Protein AF-A0AAI8ALL1-F1 (afdb_monomer_lite)

Structure (mmCIF, N/CA/C/O backbone):
data_AF-A0AAI8ALL1-F1
#
_entry.id   AF-A0AAI8ALL1-F1
#
loop_
_atom_site.group_PDB
_atom_site.id
_atom_site.type_symbol
_atom_site.label_atom_id
_atom_site.label_alt_id
_atom_site.label_comp_id
_atom_site.label_asym_id
_atom_site.label_entity_id
_atom_site.label_seq_id
_atom_site.pdbx_PDB_ins_code
_atom_site.Cartn_x
_atom_site.Cartn_y
_atom_site.Cartn_z
_atom_site.occupancy
_atom_site.B_iso_or_equiv
_atom_site.auth_seq_id
_atom_site.auth_comp_id
_atom_site.auth_asym_id
_atom_site.auth_atom_id
_atom_site.pdbx_PDB_model_num
ATOM 1 N N . MET A 1 1 ? 14.297 -76.667 12.799 1.00 38.47 1 MET A N 1
ATOM 2 C CA . MET A 1 1 ? 14.073 -75.820 13.998 1.00 38.47 1 MET A CA 1
ATOM 3 C C . MET A 1 1 ? 12.916 -74.887 13.672 1.00 38.47 1 MET A C 1
ATOM 5 O O . MET A 1 1 ? 13.040 -74.138 12.724 1.00 38.47 1 MET A O 1
ATOM 9 N N . ARG A 1 2 ? 11.680 -75.126 14.120 1.00 33.56 2 ARG A N 1
ATOM 10 C CA . ARG A 1 2 ? 11.108 -74.936 15.471 1.00 33.56 2 ARG A CA 1
ATOM 11 C C . ARG A 1 2 ? 11.170 -73.479 15.979 1.00 33.56 2 ARG A C 1
ATOM 13 O O . ARG A 1 2 ? 12.232 -73.056 16.403 1.00 33.56 2 ARG A O 1
ATOM 20 N N . ILE A 1 3 ? 9.961 -72.886 16.071 1.00 40.62 3 ILE A N 1
ATOM 21 C CA . ILE A 1 3 ? 9.444 -71.968 17.123 1.00 40.62 3 ILE A CA 1
ATOM 22 C C . ILE A 1 3 ? 9.918 -70.502 17.057 1.00 40.62 3 ILE A C 1
ATOM 24 O O . ILE A 1 3 ? 11.080 -70.271 16.789 1.00 40.62 3 ILE A O 1
ATOM 28 N N . LYS A 1 4 ? 9.170 -69.445 17.415 1.00 38.56 4 LYS A N 1
ATOM 29 C CA . LYS A 1 4 ? 7.751 -68.999 17.445 1.00 38.56 4 LYS A CA 1
ATOM 30 C C . LYS A 1 4 ? 7.837 -67.467 17.712 1.00 38.56 4 LYS A C 1
ATOM 32 O O . LYS A 1 4 ? 8.771 -67.039 18.374 1.00 38.56 4 LYS A O 1
ATOM 37 N N . LYS A 1 5 ? 6.843 -66.713 17.213 1.00 46.38 5 LYS A N 1
ATOM 38 C CA . LYS A 1 5 ? 6.171 -65.479 17.721 1.00 46.38 5 LYS A CA 1
ATOM 39 C C . LYS A 1 5 ? 6.790 -64.645 18.869 1.00 46.38 5 LYS A C 1
ATOM 41 O O . LYS A 1 5 ? 7.217 -65.228 19.852 1.00 46.38 5 LYS A O 1
ATOM 46 N N . ILE A 1 6 ? 6.571 -63.315 18.795 1.00 51.97 6 ILE A N 1
ATOM 47 C CA . ILE A 1 6 ? 6.015 -62.336 19.793 1.00 51.97 6 ILE A CA 1
ATOM 48 C C . ILE A 1 6 ? 6.335 -60.936 19.197 1.00 51.97 6 ILE A C 1
ATOM 50 O O . ILE A 1 6 ? 7.495 -60.693 18.905 1.00 51.97 6 ILE A O 1
ATOM 54 N N . LEU A 1 7 ? 5.459 -60.007 18.781 1.00 47.47 7 LEU A N 1
ATOM 55 C CA . LEU A 1 7 ? 4.179 -59.408 19.216 1.00 47.47 7 LEU A CA 1
ATOM 56 C C . LEU A 1 7 ? 4.212 -58.622 20.544 1.00 47.47 7 LEU A C 1
ATOM 58 O O . LEU A 1 7 ? 4.059 -59.216 21.601 1.00 47.47 7 LEU A O 1
ATOM 62 N N . SER A 1 8 ? 4.329 -57.290 20.457 1.00 45.22 8 SER A N 1
ATOM 63 C CA . SER A 1 8 ? 3.899 -56.264 21.439 1.00 45.22 8 SER A CA 1
ATOM 64 C C . SER A 1 8 ? 4.275 -54.900 20.824 1.00 45.22 8 SER A C 1
ATOM 66 O O . SER A 1 8 ? 5.457 -54.660 20.621 1.00 45.22 8 SER A O 1
ATOM 68 N N . ILE A 1 9 ? 3.416 -54.042 20.253 1.00 48.34 9 ILE A N 1
ATOM 69 C CA . ILE A 1 9 ? 2.190 -53.364 20.722 1.00 48.34 9 ILE A CA 1
ATOM 70 C C . ILE A 1 9 ? 2.313 -52.834 22.153 1.00 48.34 9 ILE A C 1
ATOM 72 O O . ILE A 1 9 ? 1.766 -53.412 23.085 1.00 48.34 9 ILE A O 1
ATOM 76 N N . PHE A 1 10 ? 2.957 -51.673 22.298 1.00 44.25 10 PHE A N 1
ATOM 77 C CA . PHE A 1 10 ? 2.714 -50.776 23.426 1.00 44.25 10 PHE A CA 1
ATOM 78 C C . PHE A 1 10 ? 1.806 -49.632 22.972 1.00 44.25 10 PHE A C 1
ATOM 80 O O . PHE A 1 10 ? 2.234 -48.626 22.412 1.00 44.25 10 PHE A O 1
ATOM 87 N N . SER A 1 11 ? 0.514 -49.868 23.183 1.00 41.94 11 SER A N 1
ATOM 88 C CA . SER A 1 11 ? -0.539 -48.868 23.226 1.00 41.94 11 SER A CA 1
ATOM 89 C C . SER A 1 11 ? -0.573 -48.309 24.647 1.00 41.94 11 SER A C 1
ATOM 91 O O . SER A 1 11 ? -0.914 -49.030 25.583 1.00 41.94 11 SER A O 1
ATOM 93 N N . SER A 1 12 ? -0.199 -47.043 24.817 1.00 42.69 12 SER A N 1
ATOM 94 C CA . SER A 1 12 ? -0.371 -46.328 26.084 1.00 42.69 12 SER A CA 1
ATOM 95 C C . SER A 1 12 ? -1.617 -45.457 25.985 1.00 42.69 12 SER A C 1
ATOM 97 O O . SER A 1 12 ? -1.554 -44.283 25.628 1.00 42.69 12 SER A O 1
ATOM 99 N N . PHE A 1 13 ? -2.761 -46.075 26.277 1.00 44.38 13 PHE A N 1
ATOM 100 C CA . PHE A 1 13 ? -3.989 -45.385 26.652 1.00 44.38 13 PHE A CA 1
ATOM 101 C C . PHE A 1 13 ? -3.765 -44.655 27.983 1.00 44.38 13 PHE A C 1
ATOM 103 O O . PHE A 1 13 ? -3.485 -45.285 29.002 1.00 44.38 13 PHE A O 1
ATOM 110 N N . PHE A 1 14 ? -3.912 -43.331 27.980 1.00 44.91 14 PHE A N 1
ATOM 111 C CA . PHE A 1 14 ? -4.096 -42.550 29.201 1.00 44.91 14 PHE A CA 1
ATOM 112 C C . PHE A 1 14 ? -5.536 -42.743 29.710 1.00 44.91 14 PHE A C 1
ATOM 114 O O . PHE A 1 14 ? -6.475 -42.546 28.933 1.00 44.91 14 PHE A O 1
ATOM 121 N N . PRO A 1 15 ? -5.748 -43.122 30.983 1.00 58.38 15 PRO A N 1
ATOM 122 C CA . PRO A 1 15 ? -7.085 -43.253 31.540 1.00 58.38 15 PRO A CA 1
ATOM 123 C C . PRO A 1 15 ? -7.687 -41.884 31.888 1.00 58.38 15 PRO A C 1
ATOM 125 O O . PRO A 1 15 ? -7.088 -41.086 32.609 1.00 58.38 15 PRO A O 1
ATOM 128 N N . LEU A 1 16 ? -8.916 -41.662 31.409 1.00 45.25 16 LEU A N 1
ATOM 129 C CA . LEU A 1 16 ? -9.859 -40.695 31.964 1.00 45.25 16 LEU A CA 1
ATOM 130 C C . LEU A 1 16 ? -10.167 -41.063 33.422 1.00 45.25 16 LEU A C 1
ATOM 132 O O . LEU A 1 16 ? -10.779 -42.097 33.688 1.00 45.25 16 LEU A O 1
ATOM 136 N N . SER A 1 17 ? -9.839 -40.178 34.355 1.00 51.00 17 SER A N 1
ATOM 137 C CA . SER A 1 17 ? -10.421 -40.162 35.696 1.00 51.00 17 SER A CA 1
ATOM 138 C C . SER A 1 17 ? -11.663 -39.267 35.702 1.00 51.00 17 SER A C 1
ATOM 140 O O . SER A 1 17 ? -11.602 -38.064 35.945 1.00 51.00 17 SER A O 1
ATOM 142 N N . LEU A 1 18 ? -12.817 -39.881 35.435 1.00 41.50 18 LEU A N 1
ATOM 143 C CA . LEU A 1 18 ? -14.123 -39.337 35.801 1.00 41.50 18 LEU A CA 1
ATOM 144 C C . LEU A 1 18 ? -14.320 -39.544 37.307 1.00 41.50 18 LEU A C 1
ATOM 146 O O . LEU A 1 18 ? -14.586 -40.657 37.757 1.00 41.50 18 LEU A O 1
ATOM 150 N N . LEU A 1 19 ? -14.192 -38.474 38.090 1.00 47.78 19 LEU A N 1
ATOM 151 C CA . LEU A 1 19 ? -14.682 -38.446 39.465 1.00 47.78 19 LEU A CA 1
ATOM 152 C C . LEU A 1 19 ? -16.174 -38.107 39.439 1.00 47.78 19 LEU A C 1
ATOM 154 O O . LEU A 1 19 ? -16.571 -36.948 39.344 1.00 47.78 19 LEU A O 1
ATOM 158 N N . ILE A 1 20 ? -16.994 -39.151 39.519 1.00 42.91 20 ILE A N 1
ATOM 159 C CA . ILE A 1 20 ? -18.394 -39.060 39.926 1.00 42.91 20 ILE A CA 1
ATOM 160 C C . ILE A 1 20 ? -18.386 -39.000 41.455 1.00 42.91 20 ILE A C 1
ATOM 162 O O . ILE A 1 20 ? -18.074 -39.992 42.109 1.00 42.91 20 ILE A O 1
ATOM 166 N N . SER A 1 21 ? -18.727 -37.845 42.022 1.00 40.12 21 SER A N 1
ATOM 167 C CA . SER A 1 21 ? -19.154 -37.750 43.418 1.00 40.12 21 SER A CA 1
ATOM 168 C C . SER A 1 21 ? -20.594 -37.259 43.449 1.00 40.12 21 SER A C 1
ATOM 170 O O . SER A 1 21 ? -20.882 -36.080 43.249 1.00 40.12 21 SER A O 1
ATOM 172 N N . CYS A 1 22 ? -21.503 -38.209 43.660 1.00 42.00 22 CYS A N 1
ATOM 173 C CA . CYS A 1 22 ? -22.839 -37.954 44.167 1.00 42.00 22 CYS A CA 1
ATOM 174 C C . CYS A 1 22 ? -22.728 -37.733 45.677 1.00 42.00 22 CYS A C 1
ATOM 176 O O . CYS A 1 22 ? -22.433 -38.673 46.413 1.00 42.00 22 CYS A O 1
ATOM 178 N N . SER A 1 23 ? -23.057 -36.536 46.154 1.00 40.66 23 SER A N 1
ATOM 179 C CA . SER A 1 23 ? -23.477 -36.364 47.542 1.00 40.66 23 SER A CA 1
ATOM 180 C C . SER A 1 23 ? -24.576 -35.313 47.647 1.00 40.66 23 SER A C 1
ATOM 182 O O . SER A 1 23 ? -24.343 -34.121 47.472 1.00 40.66 23 SER A O 1
ATOM 184 N N . THR A 1 24 ? -25.765 -35.831 47.955 1.00 38.56 24 THR A N 1
ATOM 185 C CA . THR A 1 24 ? -26.787 -35.259 48.841 1.00 38.56 24 THR A CA 1
ATOM 186 C C . THR A 1 24 ? -27.285 -33.846 48.557 1.00 38.56 24 THR A C 1
ATOM 188 O O . THR A 1 24 ? -26.724 -32.838 48.975 1.00 38.56 24 THR A O 1
ATOM 191 N N . GLN A 1 25 ? -28.466 -33.844 47.948 1.00 42.59 25 GLN A N 1
ATOM 192 C CA . GLN A 1 25 ? -29.484 -32.810 47.993 1.00 42.59 25 GLN A CA 1
ATOM 193 C C . GLN A 1 25 ? -29.760 -32.391 49.450 1.00 42.59 25 GLN A C 1
ATOM 195 O O . GLN A 1 25 ? -30.340 -33.146 50.230 1.00 42.59 25 GLN A O 1
ATOM 200 N N . LEU A 1 26 ? -29.333 -31.182 49.807 1.00 36.88 26 LEU A N 1
ATOM 201 C CA . LEU A 1 26 ? -29.765 -30.468 51.003 1.00 36.88 26 LEU A CA 1
ATOM 202 C C . LEU A 1 26 ? -30.469 -29.201 50.524 1.00 36.88 26 LEU A C 1
ATOM 204 O O . LEU A 1 26 ? -29.885 -28.353 49.853 1.00 36.88 26 LEU A O 1
ATOM 208 N N . ASN A 1 27 ? -31.766 -29.147 50.809 1.00 43.09 27 ASN A N 1
ATOM 209 C CA . ASN A 1 27 ? -32.633 -28.025 50.506 1.00 43.09 27 ASN A CA 1
ATOM 210 C C . ASN A 1 27 ? -32.179 -26.798 51.300 1.00 43.09 27 ASN A C 1
ATOM 212 O O . ASN A 1 27 ? -32.403 -26.723 52.507 1.00 43.09 27 ASN A O 1
ATOM 216 N N . THR A 1 28 ? -31.627 -25.812 50.603 1.00 34.91 28 THR A N 1
ATOM 217 C CA . THR A 1 28 ? -31.578 -24.431 51.082 1.00 34.91 28 THR A CA 1
ATOM 218 C C . THR A 1 28 ? -32.165 -23.541 50.001 1.00 34.91 28 THR A C 1
ATOM 220 O O . THR A 1 28 ? -31.535 -23.193 49.006 1.00 34.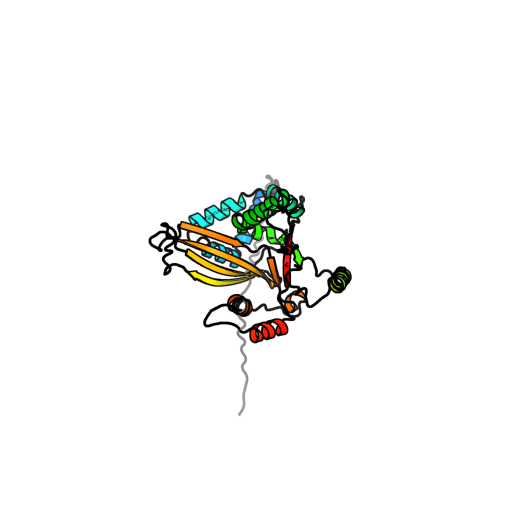91 28 THR A O 1
ATOM 223 N N . THR A 1 29 ? -33.439 -23.222 50.194 1.00 43.00 29 THR A N 1
ATOM 224 C CA . THR A 1 29 ? -34.125 -22.077 49.608 1.00 43.00 29 THR A CA 1
ATOM 225 C C . THR A 1 29 ? -33.393 -20.797 49.996 1.00 43.00 29 THR A C 1
ATOM 227 O O . THR A 1 29 ? -33.642 -20.245 51.064 1.00 43.00 29 THR A O 1
ATOM 230 N N . THR A 1 30 ? -32.516 -20.319 49.119 1.00 36.28 30 THR A N 1
ATOM 231 C CA . THR A 1 30 ? -32.061 -18.926 49.102 1.00 36.28 30 THR A CA 1
ATOM 232 C C . THR A 1 30 ? -31.620 -18.559 47.688 1.00 36.28 30 THR A C 1
ATOM 234 O O . THR A 1 30 ? -30.622 -19.058 47.182 1.00 36.28 30 THR A O 1
ATOM 237 N N . ASP A 1 31 ? -32.415 -17.698 47.052 1.00 38.66 31 ASP A N 1
ATOM 238 C CA . ASP A 1 31 ? -32.003 -16.752 46.009 1.00 38.66 31 ASP A CA 1
ATOM 239 C C . ASP A 1 31 ? -31.041 -17.263 44.921 1.00 38.66 31 ASP A C 1
ATOM 241 O O . ASP A 1 31 ? -29.944 -16.746 44.715 1.00 38.66 31 ASP A O 1
ATOM 245 N N . LEU A 1 32 ? -31.518 -18.186 44.087 1.00 34.91 32 LEU A N 1
ATOM 246 C CA . LEU A 1 32 ? -31.059 -18.249 42.699 1.00 34.91 32 LEU A CA 1
ATOM 247 C C . LEU A 1 32 ? -31.895 -17.276 41.863 1.00 34.91 32 LEU A C 1
ATOM 249 O O . LEU A 1 32 ? -32.646 -17.666 40.970 1.00 34.91 32 LEU A O 1
ATOM 253 N N . LYS A 1 33 ? -31.711 -15.971 42.119 1.00 37.00 33 LYS A N 1
ATOM 254 C CA . LYS A 1 33 ? -31.760 -15.001 41.023 1.00 37.00 33 LYS A CA 1
ATOM 255 C C . LYS A 1 33 ? -30.676 -15.445 40.064 1.00 37.00 33 LYS A C 1
ATOM 257 O O . LYS A 1 33 ? -29.490 -15.226 40.292 1.00 37.00 33 LYS A O 1
ATOM 262 N N . GLN A 1 34 ? -31.110 -16.155 39.038 1.00 40.22 34 GLN A N 1
ATOM 263 C CA . GLN A 1 34 ? -30.332 -16.522 37.879 1.00 40.22 34 GLN A CA 1
ATOM 264 C C . GLN A 1 34 ? -29.727 -15.221 37.338 1.00 40.22 34 GLN A C 1
ATOM 266 O O . GLN A 1 34 ? -30.367 -14.475 36.601 1.00 40.22 34 GLN A O 1
ATOM 271 N N . ILE A 1 35 ? -28.497 -14.914 37.755 1.00 44.09 35 ILE A N 1
ATOM 272 C CA . ILE A 1 35 ? -27.626 -13.976 37.065 1.00 44.09 35 ILE A CA 1
ATOM 273 C C . ILE A 1 35 ? -27.307 -14.689 35.754 1.00 44.09 35 ILE A C 1
ATOM 275 O O . ILE A 1 35 ? -26.259 -15.309 35.584 1.00 44.09 35 ILE A O 1
ATOM 279 N N . GLN A 1 36 ? -28.252 -14.634 34.814 1.00 44.97 36 GLN A N 1
ATOM 280 C CA . GLN A 1 36 ? -27.885 -14.527 33.422 1.00 44.97 36 GLN A CA 1
ATOM 281 C C . GLN A 1 36 ? -26.998 -13.286 33.397 1.00 44.97 36 GLN A C 1
ATOM 283 O O . GLN A 1 36 ? -27.483 -12.159 33.461 1.00 44.97 36 GLN A O 1
ATOM 288 N N . LYS A 1 37 ? -25.675 -13.484 33.433 1.00 45.28 37 LYS A N 1
ATOM 289 C CA . LYS A 1 37 ? -24.761 -12.461 32.947 1.00 45.28 37 LYS A CA 1
ATOM 290 C C . LYS A 1 37 ? -25.186 -12.281 31.502 1.00 45.28 37 LYS A C 1
ATOM 292 O O . LYS A 1 37 ? -24.766 -13.055 30.645 1.00 45.28 37 LYS A O 1
ATOM 297 N N . GLU A 1 38 ? -26.079 -11.326 31.260 1.00 48.53 38 GLU A N 1
ATOM 298 C CA . GLU A 1 38 ? -26.239 -10.711 29.961 1.00 48.53 38 GLU A CA 1
ATOM 299 C C . GLU A 1 38 ? -24.813 -10.390 29.532 1.00 48.53 38 GLU A C 1
ATOM 301 O O . GLU A 1 38 ? -24.160 -9.506 30.095 1.00 48.53 38 GLU A O 1
ATOM 306 N N . GLN A 1 39 ? -24.262 -11.198 28.625 1.00 52.62 39 GLN A N 1
ATOM 307 C CA . GLN A 1 39 ? -23.052 -10.830 27.923 1.00 52.62 39 GLN A CA 1
ATOM 308 C C . GLN A 1 39 ? -23.461 -9.600 27.134 1.00 52.62 39 GLN A C 1
ATOM 310 O O . GLN A 1 39 ? -24.068 -9.697 26.068 1.00 52.62 39 GLN A O 1
ATOM 315 N N . LYS A 1 40 ? -23.264 -8.442 27.765 1.00 62.59 40 LYS A N 1
ATOM 316 C CA . LYS A 1 40 ? -23.626 -7.141 27.236 1.00 62.59 40 LYS A CA 1
ATOM 317 C C . LYS A 1 40 ? -23.008 -7.098 25.850 1.00 62.59 40 LYS A C 1
ATOM 319 O O . LYS A 1 40 ? -21.786 -7.213 25.738 1.00 62.59 40 LYS A O 1
ATOM 324 N N . LYS A 1 41 ? -23.852 -7.048 24.810 1.00 72.12 41 LYS A N 1
ATOM 325 C CA . LYS A 1 41 ? -23.363 -6.983 23.431 1.00 72.12 41 LYS A CA 1
ATOM 326 C C . LYS A 1 41 ? -22.305 -5.879 23.389 1.00 72.12 41 LYS A C 1
ATOM 328 O O . LYS A 1 41 ? -22.578 -4.798 23.925 1.00 72.12 41 LYS A O 1
ATOM 333 N N . PRO A 1 42 ? -21.109 -6.161 22.848 1.00 73.44 42 PRO A N 1
ATOM 334 C CA . PRO A 1 42 ? -20.021 -5.204 22.879 1.00 73.44 42 PRO A CA 1
ATOM 335 C C . PRO A 1 42 ? -20.496 -3.903 22.246 1.00 73.44 42 PRO A C 1
ATOM 337 O O . PRO A 1 42 ? -21.210 -3.921 21.237 1.00 73.44 42 PRO A O 1
ATOM 340 N N . THR A 1 43 ? -20.139 -2.782 22.867 1.00 81.88 43 THR A N 1
ATOM 341 C CA . THR A 1 43 ? -20.465 -1.464 22.320 1.00 81.88 43 THR A CA 1
ATOM 342 C C . THR A 1 43 ? -19.808 -1.305 20.949 1.00 81.88 43 THR A C 1
ATOM 344 O O . THR A 1 43 ? -18.807 -1.959 20.657 1.00 81.88 43 THR A O 1
ATOM 347 N N . LEU A 1 44 ? -20.330 -0.408 20.110 1.00 77.94 44 LEU A N 1
ATOM 348 C CA . LEU A 1 44 ? -19.744 -0.133 18.792 1.00 77.94 44 LEU A CA 1
ATOM 349 C C . LEU A 1 44 ? -18.241 0.197 18.890 1.00 77.94 44 LEU A C 1
ATOM 351 O O . LEU A 1 44 ? -17.441 -0.269 18.085 1.00 77.94 44 LEU A O 1
ATOM 355 N N . GLN A 1 45 ? -17.845 0.925 19.938 1.00 80.56 45 GLN A N 1
ATOM 356 C CA . GLN A 1 45 ? -16.443 1.241 20.206 1.00 80.56 45 GLN A CA 1
ATOM 357 C C . GLN A 1 45 ? -15.611 -0.002 20.556 1.00 80.56 45 GLN A C 1
ATOM 359 O O . GLN A 1 45 ? -14.488 -0.128 20.086 1.00 80.56 45 GLN A O 1
ATOM 364 N N . GLN A 1 46 ? -16.150 -0.930 21.354 1.00 81.75 46 GLN A N 1
ATOM 365 C CA . GLN A 1 46 ? -15.461 -2.183 21.691 1.00 81.75 46 GLN A CA 1
ATOM 366 C C . GLN A 1 46 ? -15.293 -3.089 20.468 1.00 81.75 46 GLN A C 1
ATOM 368 O O . GLN A 1 46 ? -14.267 -3.747 20.333 1.00 81.75 46 GLN A O 1
ATOM 373 N N . GLN A 1 47 ? -16.281 -3.107 19.570 1.00 84.94 47 GLN A N 1
ATOM 374 C CA . GLN A 1 47 ? -16.190 -3.851 18.314 1.00 84.94 47 GLN A CA 1
ATOM 375 C C . GLN A 1 47 ? -15.132 -3.246 17.390 1.00 84.94 47 GLN A C 1
ATOM 377 O O . GLN A 1 47 ? -14.280 -3.981 16.900 1.00 84.94 47 GLN A O 1
ATOM 382 N N . LYS A 1 48 ? -15.143 -1.914 17.223 1.00 86.06 48 LYS A N 1
ATOM 383 C CA . LYS A 1 48 ? -14.129 -1.183 16.450 1.00 86.06 48 LYS A CA 1
ATOM 384 C C . LYS A 1 48 ? -12.721 -1.446 16.987 1.00 86.06 48 LYS A C 1
ATOM 386 O O . LYS A 1 48 ? -11.804 -1.667 16.206 1.00 86.06 48 LYS A O 1
ATOM 391 N N . GLU A 1 49 ? -12.546 -1.424 18.306 1.00 89.44 49 GLU A N 1
ATOM 392 C CA . GLU A 1 49 ? -11.243 -1.687 18.919 1.00 89.44 49 GLU A CA 1
ATOM 393 C C . GLU A 1 49 ? -10.772 -3.117 18.634 1.00 89.44 49 GLU A C 1
ATOM 395 O O . GLU A 1 49 ? -9.640 -3.307 18.204 1.00 89.44 49 GLU A O 1
ATOM 400 N N . ALA A 1 50 ? -11.654 -4.112 18.774 1.00 90.56 50 ALA A N 1
ATOM 401 C CA . ALA A 1 50 ? -11.318 -5.507 18.499 1.00 90.56 50 ALA A CA 1
ATOM 402 C C . ALA A 1 50 ? -10.913 -5.743 17.034 1.00 90.56 50 ALA A C 1
ATOM 404 O O . ALA A 1 50 ? -9.947 -6.457 16.768 1.00 90.56 50 ALA A O 1
ATOM 405 N N . THR A 1 51 ? -11.611 -5.133 16.071 1.00 92.56 51 THR A N 1
ATOM 406 C CA . THR A 1 51 ? -11.259 -5.257 14.649 1.00 92.56 51 THR A CA 1
ATOM 407 C C . THR A 1 51 ? -9.954 -4.537 14.317 1.00 92.56 51 THR A C 1
ATOM 409 O O . THR A 1 51 ? -9.168 -5.056 13.525 1.00 92.56 51 THR A O 1
ATOM 412 N N . TRP A 1 52 ? -9.678 -3.390 14.947 1.00 95.81 52 TRP A N 1
ATOM 413 C CA . TRP A 1 52 ? -8.375 -2.725 14.850 1.00 95.81 52 TRP A CA 1
ATOM 414 C C . TRP A 1 52 ? -7.252 -3.579 15.434 1.00 95.81 52 TRP A C 1
ATOM 416 O O . TRP A 1 52 ? -6.212 -3.701 14.796 1.00 95.81 52 TRP A O 1
ATOM 426 N N . SER A 1 53 ? -7.452 -4.205 16.597 1.00 95.69 53 SER A N 1
ATOM 427 C CA . SER A 1 53 ? -6.456 -5.108 17.182 1.00 95.69 53 SER A CA 1
ATOM 428 C C . SER A 1 53 ? -6.131 -6.266 16.239 1.00 95.69 53 SER A C 1
ATOM 430 O O . SER A 1 53 ? -4.962 -6.484 15.949 1.00 95.69 53 SER A O 1
ATOM 432 N N . LEU A 1 54 ? -7.143 -6.933 15.671 1.00 95.00 54 LEU A N 1
ATOM 433 C CA . LEU A 1 54 ? -6.934 -8.025 14.710 1.00 95.00 54 LEU A CA 1
ATOM 434 C C . LEU A 1 54 ? -6.189 -7.570 13.447 1.00 95.00 54 LEU A C 1
ATOM 436 O O . LEU A 1 54 ? -5.294 -8.263 12.967 1.00 95.00 54 LEU A O 1
ATOM 440 N N . PHE A 1 55 ? -6.531 -6.394 12.913 1.00 97.69 55 PHE A N 1
ATOM 441 C CA . PHE A 1 55 ? -5.817 -5.812 11.776 1.00 97.69 55 PHE A CA 1
ATOM 442 C C . PHE A 1 55 ? -4.353 -5.510 12.117 1.00 97.69 55 PHE A C 1
ATOM 444 O O . PHE A 1 55 ? -3.454 -5.821 11.340 1.00 97.69 55 PHE A O 1
ATOM 451 N N . LEU A 1 56 ? -4.100 -4.944 13.297 1.00 97.94 56 LEU A N 1
ATOM 452 C CA . LEU A 1 56 ? -2.753 -4.640 13.763 1.00 97.94 56 LEU A CA 1
ATOM 453 C C . LEU A 1 56 ? -1.972 -5.904 14.141 1.00 97.94 56 LEU A C 1
ATOM 455 O O . LEU A 1 56 ? -0.753 -5.871 14.093 1.00 97.94 56 LEU A O 1
ATOM 459 N N . GLU A 1 57 ? -2.610 -7.023 14.473 1.00 97.06 57 GLU A N 1
ATOM 460 C CA . GLU A 1 57 ? -1.934 -8.311 14.694 1.00 97.06 57 GLU A CA 1
ATOM 461 C C . GLU A 1 57 ? -1.434 -8.957 13.389 1.00 97.06 57 GLU A C 1
ATOM 463 O O . GLU A 1 57 ? -0.588 -9.856 13.426 1.00 97.06 57 GLU A O 1
ATOM 468 N N . ASN A 1 58 ? -1.891 -8.483 12.224 1.00 97.75 58 ASN A N 1
ATOM 469 C CA . ASN A 1 58 ? -1.391 -8.939 10.934 1.00 97.75 58 ASN A CA 1
ATOM 470 C C . ASN A 1 58 ? 0.122 -8.658 10.798 1.00 97.75 58 ASN A C 1
ATOM 472 O O . ASN A 1 58 ? 0.588 -7.519 10.895 1.00 97.75 58 ASN A O 1
ATOM 476 N N . SER A 1 59 ? 0.906 -9.706 10.528 1.00 97.94 59 SER A N 1
ATOM 477 C CA . SER A 1 59 ? 2.371 -9.624 10.489 1.00 97.94 59 SER A CA 1
ATOM 478 C C . SER A 1 59 ? 2.904 -8.710 9.381 1.00 97.94 59 SER A C 1
ATOM 480 O O . SER A 1 59 ? 3.913 -8.034 9.587 1.00 97.94 59 SER A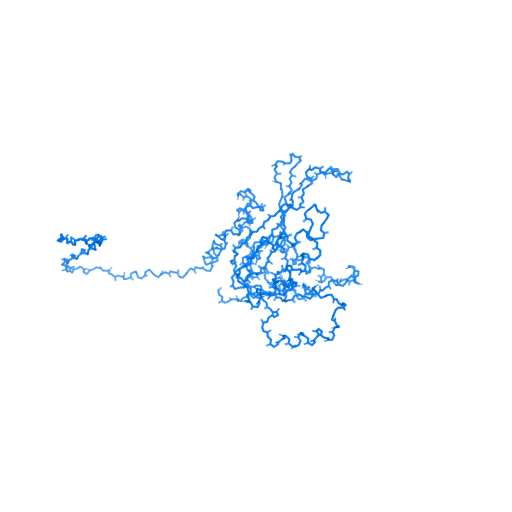 O 1
ATOM 482 N N . VAL A 1 60 ? 2.228 -8.639 8.230 1.00 98.12 60 VAL A N 1
ATOM 483 C CA . VAL A 1 60 ? 2.583 -7.725 7.135 1.00 98.12 60 VAL A CA 1
ATOM 484 C C . VAL A 1 60 ? 2.392 -6.277 7.578 1.00 98.12 60 VAL A C 1
ATOM 486 O O . VAL A 1 60 ? 3.313 -5.475 7.430 1.00 98.12 60 VAL A O 1
ATOM 489 N N . ILE A 1 61 ? 1.254 -5.954 8.198 1.00 98.44 61 ILE A N 1
ATOM 490 C CA . ILE A 1 61 ? 0.983 -4.609 8.730 1.00 98.44 61 ILE A CA 1
ATOM 491 C C . ILE A 1 61 ? 2.013 -4.219 9.792 1.00 98.44 61 ILE A C 1
ATOM 493 O O . ILE A 1 61 ? 2.587 -3.132 9.723 1.00 98.44 61 ILE A O 1
ATOM 497 N N . GLN A 1 62 ? 2.331 -5.122 10.722 1.00 98.06 62 GLN A N 1
ATOM 498 C CA . GLN A 1 62 ? 3.374 -4.892 11.726 1.00 98.06 62 GLN A CA 1
ATOM 499 C C . GLN A 1 62 ? 4.741 -4.617 11.102 1.00 98.06 62 GLN A C 1
ATOM 501 O O . GLN A 1 62 ? 5.461 -3.729 11.558 1.00 98.06 62 GLN A O 1
ATOM 506 N N . ASN A 1 63 ? 5.112 -5.355 10.058 1.00 98.25 63 ASN A N 1
ATOM 507 C CA . ASN A 1 63 ? 6.390 -5.163 9.382 1.00 98.25 63 ASN A CA 1
ATOM 508 C C . ASN A 1 63 ? 6.438 -3.836 8.614 1.00 98.25 63 ASN A C 1
ATOM 510 O O . ASN A 1 63 ? 7.450 -3.142 8.694 1.00 98.25 63 ASN A O 1
ATOM 514 N N . ILE A 1 64 ? 5.348 -3.438 7.944 1.00 98.31 64 ILE A N 1
ATOM 515 C CA . ILE A 1 64 ? 5.232 -2.115 7.308 1.00 98.31 64 ILE A CA 1
ATOM 516 C C . ILE A 1 64 ? 5.367 -1.012 8.363 1.00 98.31 64 ILE A C 1
ATOM 518 O O . ILE A 1 64 ? 6.169 -0.099 8.190 1.00 98.31 64 ILE A O 1
ATOM 522 N N . LEU A 1 65 ? 4.641 -1.114 9.481 1.00 98.06 65 LEU A N 1
ATOM 523 C CA . LEU A 1 65 ? 4.677 -0.122 10.557 1.00 98.06 65 LEU A CA 1
ATOM 524 C C . LEU A 1 65 ? 6.058 -0.013 11.209 1.00 98.06 65 LEU A C 1
ATOM 526 O O . LEU A 1 65 ? 6.514 1.092 11.479 1.00 98.06 65 LEU A O 1
ATOM 530 N N . LYS A 1 66 ? 6.742 -1.137 11.452 1.00 97.75 66 LYS A N 1
ATOM 531 C CA . LYS A 1 66 ? 8.114 -1.146 11.988 1.00 97.75 66 LYS A CA 1
ATOM 532 C C . LYS A 1 66 ? 9.122 -0.578 10.997 1.00 97.75 66 LYS A C 1
ATOM 534 O O . LYS A 1 66 ? 10.071 0.074 11.423 1.00 97.75 66 LYS A O 1
ATOM 539 N N . LEU A 1 67 ? 8.924 -0.826 9.702 1.00 97.75 67 LEU A N 1
ATOM 540 C CA . LEU A 1 67 ? 9.761 -0.252 8.657 1.00 97.75 67 LEU A CA 1
ATOM 541 C C . LEU A 1 67 ? 9.556 1.264 8.583 1.00 97.75 67 LEU A C 1
ATOM 543 O O . LEU A 1 67 ? 10.542 1.980 8.659 1.00 97.75 67 LEU A O 1
ATOM 547 N N . ALA A 1 68 ? 8.308 1.739 8.512 1.00 97.19 68 ALA A N 1
ATOM 548 C CA . ALA A 1 68 ? 7.966 3.159 8.415 1.00 97.19 68 ALA A CA 1
ATOM 549 C C . ALA A 1 68 ? 8.288 3.950 9.691 1.00 97.19 68 ALA A C 1
ATOM 551 O O . ALA A 1 68 ? 8.762 5.083 9.616 1.00 97.19 68 ALA A O 1
ATOM 552 N N . TYR A 1 69 ? 8.059 3.353 10.862 1.00 96.50 69 TYR A N 1
ATOM 553 C CA . TYR A 1 69 ? 8.260 3.970 12.171 1.00 96.50 69 TYR A CA 1
ATOM 554 C C . TYR A 1 69 ? 9.048 3.019 13.090 1.00 96.50 69 TYR A C 1
ATOM 556 O O . TYR A 1 69 ? 8.465 2.300 13.913 1.00 96.50 69 TYR A O 1
ATOM 564 N N . PRO A 1 70 ? 10.392 3.002 12.986 1.00 94.62 70 PRO A N 1
ATOM 565 C CA . PRO A 1 70 ? 11.225 2.128 13.814 1.00 94.62 70 PRO A CA 1
ATOM 566 C C . PRO A 1 70 ? 11.108 2.431 15.313 1.00 94.62 70 PRO A C 1
ATOM 568 O O . PRO A 1 70 ? 11.121 1.516 16.138 1.00 94.62 70 PRO A O 1
ATOM 571 N N . ASN A 1 71 ? 10.946 3.710 15.672 1.00 94.88 71 ASN A N 1
ATOM 572 C CA . ASN A 1 71 ? 10.697 4.130 17.048 1.00 94.88 71 ASN A CA 1
ATOM 573 C C . ASN A 1 71 ? 9.273 3.743 17.484 1.00 94.88 71 ASN A C 1
ATOM 575 O O . ASN A 1 71 ? 8.299 4.047 16.799 1.00 94.88 71 ASN A O 1
ATOM 579 N N . GLU A 1 72 ? 9.171 3.071 18.630 1.00 95.56 72 GLU A N 1
ATOM 580 C CA . GLU A 1 72 ? 7.908 2.541 19.143 1.00 95.56 72 GLU A CA 1
ATOM 581 C C . GLU A 1 72 ? 6.904 3.622 19.540 1.00 95.56 72 GLU A C 1
ATOM 583 O O . GLU A 1 72 ? 5.740 3.517 19.165 1.00 95.56 72 GLU A O 1
ATOM 588 N N . ASP A 1 73 ? 7.349 4.689 20.201 1.00 95.81 73 ASP A N 1
ATOM 589 C CA . ASP A 1 73 ? 6.466 5.780 20.619 1.00 95.81 73 ASP A CA 1
ATOM 590 C C . ASP A 1 73 ? 5.861 6.507 19.412 1.00 95.81 73 ASP A C 1
ATOM 592 O O . ASP A 1 73 ? 4.657 6.761 19.375 1.00 95.81 73 ASP A O 1
ATOM 596 N N . ALA A 1 74 ? 6.674 6.795 18.389 1.00 94.25 74 ALA A N 1
ATOM 597 C CA . ALA A 1 74 ? 6.222 7.407 17.141 1.00 94.25 74 ALA A CA 1
ATOM 598 C C . ALA A 1 74 ? 5.224 6.503 16.404 1.00 94.25 74 ALA A C 1
ATOM 600 O O . ALA A 1 74 ? 4.186 6.972 15.939 1.00 94.25 74 ALA A O 1
ATOM 601 N N . ARG A 1 75 ? 5.507 5.196 16.351 1.00 96.81 75 ARG A N 1
ATOM 602 C CA . ARG A 1 75 ? 4.621 4.197 15.746 1.00 96.81 75 ARG A CA 1
ATOM 603 C C . ARG A 1 75 ? 3.277 4.119 16.470 1.00 96.81 75 ARG A C 1
ATOM 605 O O . ARG A 1 75 ? 2.241 4.175 15.818 1.00 96.81 75 ARG A O 1
ATOM 612 N N . ASN A 1 76 ? 3.285 4.028 17.798 1.00 97.50 76 ASN A N 1
ATOM 613 C CA . ASN A 1 76 ? 2.067 3.956 18.606 1.00 97.50 76 ASN A CA 1
ATOM 614 C C . ASN A 1 76 ? 1.259 5.257 18.517 1.00 97.50 76 ASN A C 1
ATOM 616 O O . ASN A 1 76 ? 0.041 5.213 18.376 1.00 97.50 76 ASN A O 1
ATOM 620 N N . SER A 1 77 ? 1.935 6.409 18.514 1.00 96.81 77 SER A N 1
ATOM 621 C CA . SER A 1 77 ? 1.289 7.715 18.332 1.00 96.81 77 SER A CA 1
ATOM 622 C C . SER A 1 77 ? 0.582 7.814 16.978 1.00 96.81 77 SER A C 1
ATOM 624 O O . SER A 1 77 ? -0.545 8.298 16.913 1.00 96.81 77 SER A O 1
ATOM 626 N N . TYR A 1 78 ? 1.212 7.320 15.907 1.00 96.62 78 TYR A N 1
ATOM 627 C CA . TYR A 1 78 ? 0.598 7.272 14.581 1.00 96.62 78 TYR A CA 1
ATOM 628 C C . TYR A 1 78 ? -0.612 6.324 14.540 1.00 96.62 78 TYR A C 1
ATOM 630 O O . TYR A 1 78 ? -1.673 6.709 14.064 1.00 96.62 78 TYR A O 1
ATOM 638 N N . ILE A 1 79 ? -0.502 5.118 15.111 1.00 97.88 79 ILE A N 1
ATOM 639 C CA . ILE A 1 79 ? -1.626 4.167 15.192 1.00 97.88 79 ILE A CA 1
ATOM 640 C C . ILE A 1 79 ? -2.828 4.784 15.922 1.00 97.88 79 ILE A C 1
ATOM 642 O O . ILE A 1 79 ? -3.962 4.665 15.459 1.00 97.88 79 ILE A O 1
ATOM 646 N N . GLU A 1 80 ? -2.600 5.454 17.0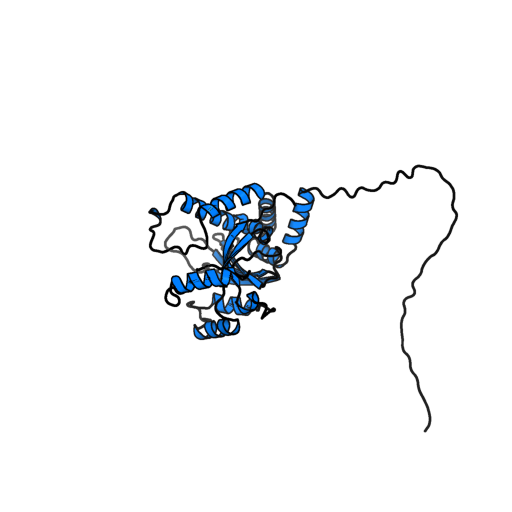52 1.00 96.94 80 GLU A N 1
ATOM 647 C CA . GLU A 1 80 ? -3.681 6.085 17.812 1.00 96.94 80 GLU A CA 1
ATOM 648 C C . GLU A 1 80 ? -4.310 7.266 17.064 1.00 96.94 80 GLU A C 1
ATOM 650 O O . GLU A 1 80 ? -5.532 7.422 17.099 1.00 96.94 80 GLU A O 1
ATOM 655 N N . PHE A 1 81 ? -3.514 8.045 16.325 1.00 96.25 81 PHE A N 1
ATOM 656 C CA . PHE A 1 81 ? -4.034 9.069 15.417 1.00 96.25 81 PHE A CA 1
ATOM 657 C C . PHE A 1 81 ? -4.981 8.462 14.365 1.00 96.25 81 PHE A C 1
ATOM 659 O O . PHE A 1 81 ? -6.120 8.910 14.228 1.00 96.25 81 PHE A O 1
ATOM 666 N N . GLU A 1 82 ? -4.567 7.386 13.692 1.00 96.62 82 GLU A N 1
ATOM 667 C CA . GLU A 1 82 ? -5.358 6.714 12.649 1.00 96.62 82 GLU A CA 1
ATOM 668 C C . GLU A 1 82 ? -6.667 6.115 13.197 1.00 96.62 82 GLU A C 1
ATOM 670 O O . GLU A 1 82 ? -7.729 6.204 12.572 1.00 96.62 82 GLU A O 1
ATOM 675 N N . LYS A 1 83 ? -6.637 5.554 14.413 1.00 95.69 83 LYS A N 1
ATOM 676 C CA . LYS A 1 83 ? -7.829 5.014 15.093 1.00 95.69 83 LYS A CA 1
ATOM 677 C C . LYS A 1 83 ? -8.864 6.092 15.424 1.00 95.69 83 LYS A C 1
ATOM 679 O O . LYS A 1 83 ? -10.068 5.794 15.465 1.00 95.69 83 LYS A O 1
ATOM 684 N N . GLN A 1 84 ? -8.419 7.327 15.652 1.00 94.75 84 GLN A N 1
ATOM 685 C CA . GLN A 1 84 ? -9.270 8.471 15.990 1.00 94.75 84 GLN A CA 1
ATOM 686 C C . GLN A 1 84 ? -9.943 9.118 14.773 1.00 94.75 84 GLN A C 1
ATOM 688 O O . GLN A 1 84 ? -10.870 9.909 14.955 1.00 94.75 84 GLN A O 1
ATOM 693 N N . ILE A 1 85 ? -9.554 8.754 13.545 1.00 93.81 85 ILE A N 1
ATOM 694 C CA . ILE A 1 85 ? -10.190 9.263 12.325 1.00 93.81 85 ILE A CA 1
ATOM 695 C C . ILE A 1 85 ? -11.691 8.926 12.326 1.00 93.81 85 ILE A C 1
ATOM 697 O O . ILE A 1 85 ? -12.108 7.760 12.419 1.00 93.81 85 ILE A O 1
ATOM 701 N N . ASP A 1 86 ? -12.520 9.965 12.175 1.00 92.69 86 ASP A N 1
ATOM 702 C CA . ASP A 1 86 ? -13.958 9.828 11.939 1.00 92.69 86 ASP A CA 1
ATOM 703 C C . ASP A 1 86 ? -14.177 9.223 10.552 1.00 92.69 86 ASP A C 1
ATOM 705 O O . ASP A 1 86 ? -14.181 9.905 9.525 1.00 92.69 86 ASP A O 1
ATOM 709 N N . SER A 1 87 ? -14.356 7.906 10.539 1.00 91.69 87 SER A N 1
ATOM 710 C CA . SER A 1 87 ? -14.414 7.124 9.309 1.00 91.69 87 SER A CA 1
ATOM 711 C C . SER A 1 87 ? -15.644 7.476 8.468 1.00 91.69 87 SER A C 1
ATOM 713 O O . SER A 1 87 ? -15.567 7.446 7.245 1.00 91.69 87 SER A O 1
ATOM 715 N N . GLN A 1 88 ? -16.754 7.887 9.092 1.00 90.44 88 GLN A N 1
ATOM 716 C CA . GLN A 1 88 ? -17.952 8.297 8.356 1.00 90.44 88 GLN A CA 1
ATOM 717 C C . GLN A 1 88 ? -17.717 9.614 7.622 1.00 90.44 88 GLN A C 1
ATOM 719 O O . GLN A 1 88 ? -18.010 9.722 6.430 1.00 90.44 88 GLN A O 1
ATOM 724 N N . LYS A 1 89 ? -17.164 10.608 8.322 1.00 92.75 89 LYS A N 1
ATOM 725 C CA . LYS A 1 89 ? -16.840 11.908 7.730 1.00 92.75 89 LYS A CA 1
ATOM 726 C C . LYS A 1 89 ? -15.770 11.778 6.646 1.00 92.75 89 LYS A C 1
ATOM 728 O O . LYS A 1 89 ? -15.896 12.386 5.585 1.00 92.75 89 LYS A O 1
ATOM 733 N N . GLN A 1 90 ? -14.750 10.962 6.901 1.00 92.38 90 GLN A N 1
ATOM 734 C CA . GLN A 1 90 ? -13.659 10.698 5.971 1.00 92.38 90 GLN A CA 1
ATOM 735 C C . GLN A 1 90 ? -14.166 10.082 4.663 1.00 92.38 90 GLN A C 1
ATOM 737 O O . GLN A 1 90 ? -13.877 10.593 3.583 1.00 92.38 90 GLN A O 1
ATOM 742 N N . VAL A 1 91 ? -14.985 9.031 4.755 1.00 91.19 91 VAL A N 1
ATOM 743 C CA . VAL A 1 91 ? -15.595 8.388 3.585 1.00 91.19 91 VAL A CA 1
ATOM 744 C C . VAL A 1 91 ? -16.487 9.361 2.826 1.00 91.19 91 VAL A C 1
ATOM 746 O O . VAL A 1 91 ? -16.420 9.407 1.604 1.00 91.19 91 VAL A O 1
ATOM 749 N N . GLN A 1 92 ? -17.329 10.141 3.512 1.00 91.12 92 GLN A N 1
ATOM 750 C CA . GLN A 1 92 ? -18.195 11.115 2.837 1.00 91.12 92 GLN A CA 1
ATOM 751 C C . GLN A 1 92 ? -17.384 12.151 2.053 1.00 91.12 92 GLN A C 1
ATOM 753 O O . GLN A 1 92 ? -17.757 12.481 0.927 1.00 91.12 92 GLN A O 1
ATOM 758 N N . ARG A 1 93 ? -16.262 12.620 2.619 1.00 91.75 93 ARG A N 1
ATOM 759 C CA . ARG A 1 93 ? -15.323 13.508 1.924 1.00 91.75 93 ARG A CA 1
ATOM 760 C C . ARG A 1 93 ? -14.759 12.831 0.675 1.00 91.75 93 ARG A C 1
ATOM 762 O O . ARG A 1 93 ? -14.927 13.362 -0.416 1.00 91.75 93 ARG A O 1
ATOM 769 N N . LEU A 1 94 ? -14.203 11.627 0.822 1.00 91.31 94 LEU A N 1
ATOM 770 C CA . LEU A 1 94 ? -13.612 10.875 -0.289 1.00 91.31 94 LEU A CA 1
ATOM 771 C C . LEU A 1 94 ? -14.622 10.568 -1.401 1.00 91.31 94 LEU A C 1
ATOM 773 O O . LEU A 1 94 ? -14.303 10.730 -2.571 1.00 91.31 94 LEU A O 1
ATOM 777 N N . LYS A 1 95 ? -15.859 10.192 -1.061 1.00 89.56 95 LYS A N 1
ATOM 778 C CA . LYS A 1 95 ? -16.939 9.995 -2.042 1.00 89.56 95 LYS A CA 1
ATOM 779 C C . LYS A 1 95 ? -17.231 11.250 -2.849 1.00 89.56 95 LYS A C 1
ATOM 781 O O . LYS A 1 95 ? -17.396 11.178 -4.064 1.00 89.56 95 LYS A O 1
ATOM 786 N N . ASN A 1 96 ? -17.304 12.396 -2.174 1.00 89.81 96 ASN A N 1
ATOM 787 C CA . ASN A 1 96 ? -17.478 13.671 -2.852 1.00 89.81 96 ASN A CA 1
ATOM 788 C C . ASN A 1 96 ? -16.281 13.975 -3.761 1.00 89.81 96 ASN A C 1
ATOM 790 O O . ASN A 1 96 ? -16.474 14.447 -4.875 1.00 89.81 96 ASN A O 1
ATOM 794 N N . ASP A 1 97 ? -15.061 13.657 -3.333 1.00 91.06 97 ASP A N 1
ATOM 795 C CA . ASP A 1 97 ? -13.876 13.876 -4.157 1.00 91.06 97 ASP A CA 1
ATOM 796 C C . ASP A 1 97 ? -13.820 12.951 -5.380 1.00 91.06 97 ASP A C 1
ATOM 798 O O . ASP A 1 97 ? -13.484 13.410 -6.474 1.00 91.06 97 ASP A O 1
ATOM 802 N N . PHE A 1 98 ? -14.247 11.690 -5.251 1.00 86.75 98 PHE A N 1
ATOM 803 C CA . PHE A 1 98 ? -14.328 10.765 -6.388 1.00 86.75 98 PHE A CA 1
ATOM 804 C C . PHE A 1 98 ? -15.340 11.188 -7.454 1.00 86.75 98 PHE A C 1
ATOM 806 O O . PHE A 1 98 ? -15.198 10.826 -8.623 1.00 86.75 98 PHE A O 1
ATOM 813 N N . PHE A 1 99 ? -16.340 11.991 -7.085 1.00 85.88 99 PHE A N 1
ATOM 814 C CA . PHE A 1 99 ? -17.263 12.578 -8.052 1.00 85.88 99 PHE A CA 1
ATOM 815 C C . PHE A 1 99 ? -16.552 13.549 -9.009 1.00 85.88 99 PHE A C 1
ATOM 817 O O . PHE A 1 99 ? -16.877 13.600 -10.196 1.00 85.88 99 PHE A O 1
ATOM 824 N N . TYR A 1 100 ? -15.565 14.304 -8.513 1.00 85.31 100 TYR A N 1
ATOM 825 C CA . TYR A 1 100 ? -14.837 15.308 -9.298 1.00 85.31 100 TYR A CA 1
ATOM 826 C C . TYR A 1 100 ? -13.517 14.792 -9.883 1.00 85.31 100 TYR A C 1
ATOM 828 O O . TYR A 1 100 ? -13.058 15.320 -10.899 1.00 85.31 100 TYR A O 1
ATOM 836 N N . TYR A 1 101 ? -12.906 13.770 -9.277 1.00 84.50 101 TYR A N 1
ATOM 837 C CA . TYR A 1 101 ? -11.649 13.172 -9.722 1.00 84.50 101 TYR A CA 1
ATOM 838 C C . TYR A 1 101 ? -11.720 11.641 -9.722 1.00 84.50 101 TYR A C 1
ATOM 840 O O . TYR A 1 101 ? -12.082 11.024 -8.732 1.00 84.50 101 TYR A O 1
ATOM 848 N N . SER A 1 102 ? -11.287 11.008 -10.815 1.00 74.88 102 SER A N 1
ATOM 849 C CA . SER A 1 102 ? -11.213 9.549 -10.913 1.00 74.88 102 SER A CA 1
ATOM 850 C C . SER A 1 102 ? -9.853 9.098 -11.426 1.00 74.88 102 SER A C 1
ATOM 852 O O . SER A 1 102 ? -9.361 9.597 -12.439 1.00 74.88 102 SER A O 1
ATOM 854 N N . TYR A 1 103 ? -9.301 8.072 -10.777 1.00 70.69 103 TYR A N 1
ATOM 855 C CA . TYR A 1 103 ? -8.069 7.391 -11.179 1.00 70.69 103 TYR A CA 1
ATOM 856 C C . TYR A 1 103 ? -8.184 6.597 -12.493 1.00 70.69 103 TYR A C 1
ATOM 858 O O . TYR A 1 103 ? -7.179 6.071 -12.972 1.00 70.69 103 TYR A O 1
ATOM 866 N N . ILE A 1 104 ? -9.387 6.473 -13.069 1.00 66.12 104 ILE A N 1
ATOM 867 C CA . ILE A 1 104 ? -9.620 5.805 -14.361 1.00 66.12 104 ILE A CA 1
ATOM 868 C C . ILE A 1 104 ? -9.158 6.685 -15.525 1.00 66.12 104 ILE A C 1
ATOM 870 O O . ILE A 1 104 ? -8.705 6.173 -16.548 1.00 66.12 104 ILE A O 1
ATOM 874 N N . ARG A 1 105 ? -9.282 8.013 -15.398 1.00 54.97 105 ARG A N 1
ATOM 875 C CA . ARG A 1 105 ? -8.914 8.925 -16.481 1.00 54.97 105 ARG A CA 1
ATOM 876 C C . ARG A 1 105 ? -7.397 8.967 -16.598 1.00 54.97 105 ARG A C 1
ATOM 878 O O . ARG A 1 105 ? -6.708 9.446 -15.699 1.00 54.97 105 ARG A O 1
ATOM 885 N N . THR A 1 106 ? -6.881 8.488 -17.726 1.00 50.22 106 THR A N 1
ATOM 886 C CA . THR A 1 106 ? -5.536 8.821 -18.183 1.00 50.22 106 THR A CA 1
ATOM 887 C C . THR A 1 106 ? -5.429 10.340 -18.186 1.00 50.22 106 THR A C 1
ATOM 889 O O . THR A 1 106 ? -6.243 11.021 -18.811 1.00 50.22 106 THR A O 1
ATOM 892 N N . GLU A 1 107 ? -4.469 10.884 -17.434 1.00 52.00 107 GLU A N 1
ATOM 893 C CA . GLU A 1 107 ? -4.086 12.286 -17.561 1.00 52.00 107 GLU A CA 1
ATOM 894 C C . GLU A 1 107 ? -3.614 12.462 -19.009 1.00 52.00 107 GLU A C 1
ATOM 896 O O . GLU A 1 107 ? -2.468 12.184 -19.349 1.00 52.00 107 GLU A O 1
ATOM 901 N N . THR A 1 108 ? -4.524 12.825 -19.914 1.00 45.12 108 THR A N 1
ATOM 902 C CA . THR A 1 108 ? -4.153 13.199 -21.270 1.00 45.12 108 THR A CA 1
ATOM 903 C C . THR A 1 108 ? -3.246 14.407 -21.121 1.00 45.12 108 THR A C 1
ATOM 905 O O . THR A 1 108 ? -3.709 15.464 -20.689 1.00 45.12 108 THR A O 1
ATOM 908 N N . ALA A 1 109 ? -1.974 14.254 -21.492 1.00 45.41 109 ALA A N 1
ATOM 909 C CA . ALA A 1 109 ? -0.950 15.303 -21.496 1.00 45.41 109 ALA A CA 1
ATOM 910 C C . ALA A 1 109 ? -1.339 16.560 -22.314 1.00 45.41 109 ALA A C 1
ATOM 912 O O . ALA A 1 109 ? -0.585 17.523 -22.375 1.00 45.41 109 ALA A O 1
ATOM 913 N N . ALA A 1 110 ? -2.519 16.553 -22.941 1.00 46.16 110 ALA A N 1
ATOM 914 C CA . ALA A 1 110 ? -3.094 17.624 -23.737 1.00 46.16 110 ALA A CA 1
ATOM 915 C C . ALA A 1 110 ? -3.751 18.759 -22.923 1.00 46.16 110 ALA A C 1
ATOM 917 O O . ALA A 1 110 ? -3.984 19.824 -23.488 1.00 46.16 110 ALA A O 1
ATOM 918 N N . TYR A 1 111 ? -4.052 18.574 -21.630 1.00 49.91 111 TYR A N 1
ATOM 919 C CA . TYR A 1 111 ? -4.608 19.651 -20.799 1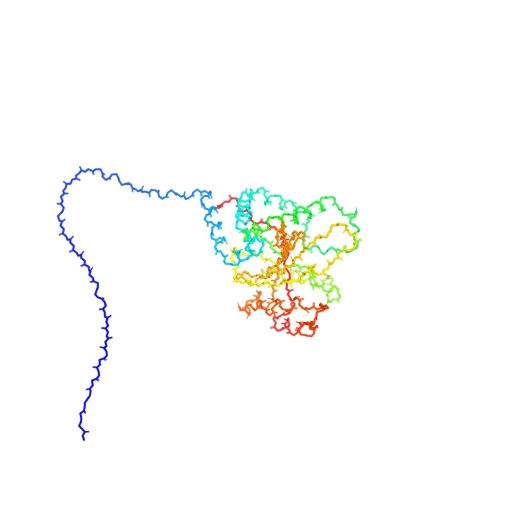.00 49.91 111 TYR A CA 1
ATOM 920 C C . TYR A 1 111 ? -3.524 20.266 -19.919 1.00 49.91 111 TYR A C 1
ATOM 922 O O . TYR A 1 111 ? -3.035 19.634 -18.982 1.00 49.91 111 TYR A O 1
ATOM 930 N N . ASN A 1 112 ? -3.186 21.523 -20.210 1.00 60.09 112 ASN A N 1
ATOM 931 C CA . ASN A 1 112 ? -2.325 22.342 -19.362 1.00 60.09 112 ASN A CA 1
ATOM 932 C C . ASN A 1 112 ? -2.914 22.374 -17.938 1.00 60.09 112 ASN A C 1
ATOM 934 O O . ASN A 1 112 ? -4.136 22.475 -17.800 1.00 60.09 112 ASN A O 1
ATOM 938 N N . GLU A 1 113 ? -2.104 22.273 -16.879 1.00 62.28 113 GLU A N 1
ATOM 939 C CA . GLU A 1 113 ? -2.623 22.184 -15.496 1.00 62.28 113 GLU A CA 1
ATOM 940 C C . GLU A 1 113 ? -3.564 23.345 -15.140 1.00 62.28 113 GLU A C 1
ATOM 942 O O . GLU A 1 113 ? -4.564 23.146 -14.454 1.00 62.28 113 GLU A O 1
ATOM 947 N N . GLU A 1 114 ? -3.299 24.521 -15.708 1.00 66.75 114 GLU A N 1
ATOM 948 C CA . GLU A 1 114 ? -4.085 25.752 -15.563 1.00 66.75 114 GLU A CA 1
ATOM 949 C C . GLU A 1 114 ? -5.505 25.667 -16.154 1.00 66.75 114 GLU A C 1
ATOM 951 O O . GLU A 1 114 ? -6.365 26.477 -15.822 1.00 66.75 114 GLU A O 1
ATOM 956 N N . SER A 1 115 ? -5.773 24.685 -17.020 1.00 70.44 115 SER A N 1
ATOM 957 C CA . SER A 1 115 ? -7.081 24.472 -17.660 1.00 70.44 115 SER A CA 1
ATOM 958 C C . SER A 1 115 ? -7.968 23.455 -16.933 1.00 70.44 115 SER A C 1
ATOM 960 O O . SER A 1 115 ? -9.117 23.237 -17.323 1.00 70.44 115 SER A O 1
ATOM 962 N N . LYS A 1 116 ? -7.456 22.816 -15.872 1.00 77.88 116 LYS A N 1
ATOM 963 C CA . LYS A 1 116 ? -8.218 21.834 -15.094 1.00 77.88 116 LYS A CA 1
ATOM 964 C C . LYS A 1 116 ? -9.230 22.561 -14.188 1.00 77.88 116 LYS A C 1
ATOM 966 O O . LYS A 1 116 ? -8.862 23.529 -13.523 1.00 77.88 116 LYS A O 1
ATOM 971 N N . PRO A 1 117 ? -10.495 22.101 -14.102 1.00 84.25 117 PRO A N 1
ATOM 972 C CA . PRO A 1 117 ? -11.475 22.692 -13.194 1.00 84.25 117 PRO A CA 1
ATOM 973 C C . PRO A 1 117 ? -10.979 22.714 -11.742 1.00 84.25 117 PRO A C 1
ATOM 975 O O . PRO A 1 117 ? -10.382 21.745 -11.274 1.00 84.25 117 PRO A O 1
ATOM 978 N N . LEU A 1 118 ? -11.291 23.777 -10.993 1.00 86.38 118 LEU A N 1
ATOM 979 C CA . LEU A 1 118 ? -10.843 23.927 -9.601 1.00 86.38 118 LEU A CA 1
ATOM 980 C C . LEU A 1 118 ? -11.224 22.722 -8.725 1.00 86.38 118 LEU A C 1
ATOM 982 O O . LEU A 1 118 ? -10.389 22.216 -7.978 1.00 86.38 118 LEU A O 1
ATOM 986 N N . PHE A 1 119 ? -12.463 22.234 -8.849 1.00 86.31 119 PHE A N 1
ATOM 987 C CA . PHE A 1 119 ? -12.931 21.063 -8.101 1.00 86.31 119 PHE A CA 1
ATOM 988 C C . PHE A 1 119 ? -12.167 19.786 -8.463 1.00 86.31 119 PHE A C 1
ATOM 990 O O . PHE A 1 119 ? -11.913 18.975 -7.584 1.00 86.31 119 PHE A O 1
ATOM 997 N N . TYR A 1 120 ? -11.721 19.635 -9.714 1.00 87.50 120 TYR A N 1
ATOM 998 C CA . TYR A 1 120 ? -10.879 18.507 -10.115 1.00 87.50 120 TYR A CA 1
ATOM 999 C C . TYR A 1 120 ? -9.518 18.552 -9.408 1.00 87.50 120 TYR A C 1
ATOM 1001 O O . TYR A 1 120 ? -9.095 17.556 -8.828 1.00 87.50 120 TYR A O 1
ATOM 1009 N N . ILE A 1 121 ? -8.833 19.705 -9.436 1.00 86.31 121 ILE A N 1
ATOM 1010 C CA . ILE A 1 121 ? -7.508 19.864 -8.807 1.00 86.31 121 ILE A CA 1
ATOM 1011 C C . ILE A 1 121 ? -7.618 19.649 -7.298 1.00 86.31 121 ILE A C 1
ATOM 1013 O O . ILE A 1 121 ? -6.818 18.916 -6.719 1.00 86.31 121 ILE A O 1
ATOM 1017 N N . LYS A 1 122 ? -8.632 20.262 -6.678 1.00 90.56 122 LYS A N 1
ATOM 1018 C CA . LYS A 1 122 ? -8.879 20.138 -5.246 1.00 90.56 122 LYS A CA 1
ATOM 1019 C C . LYS A 1 122 ? -9.129 18.684 -4.854 1.00 90.56 122 LYS A C 1
ATOM 1021 O O . LYS A 1 122 ? -8.378 18.158 -4.049 1.00 90.56 122 LYS A O 1
ATOM 1026 N N . SER A 1 123 ? -10.101 18.016 -5.471 1.00 90.81 123 SER A N 1
ATOM 1027 C CA . SER A 1 123 ? -10.431 16.632 -5.126 1.00 90.81 123 SER A CA 1
ATOM 1028 C C . SER A 1 123 ? -9.283 15.661 -5.408 1.00 90.81 123 SER A C 1
ATOM 1030 O O . SER A 1 123 ? -9.041 14.756 -4.617 1.00 90.81 123 SER A O 1
ATOM 1032 N N . ARG A 1 124 ? -8.500 15.879 -6.476 1.00 88.81 124 ARG A N 1
ATOM 1033 C CA . ARG A 1 124 ? -7.259 15.127 -6.723 1.00 88.81 124 ARG A CA 1
ATOM 1034 C C . ARG A 1 124 ? -6.282 15.268 -5.555 1.00 88.81 124 ARG A C 1
ATOM 1036 O O . ARG A 1 124 ? -5.769 14.263 -5.068 1.00 88.81 124 ARG A O 1
ATOM 1043 N N . ASN A 1 125 ? -6.012 16.500 -5.127 1.00 89.81 125 ASN A N 1
ATOM 1044 C CA . ASN A 1 125 ? -5.092 16.767 -4.025 1.00 89.81 125 ASN A CA 1
ATOM 1045 C C . ASN A 1 125 ? -5.623 16.193 -2.711 1.00 89.81 125 ASN A C 1
ATOM 1047 O O . ASN A 1 125 ? -4.878 15.490 -2.039 1.00 89.81 125 ASN A O 1
ATOM 1051 N N . ASP A 1 126 ? -6.904 16.401 -2.406 1.00 90.88 126 ASP A N 1
ATOM 1052 C CA . ASP A 1 126 ? -7.552 15.909 -1.189 1.00 90.88 126 ASP A CA 1
ATOM 1053 C C . ASP A 1 126 ? -7.468 14.372 -1.110 1.00 90.88 126 ASP A C 1
ATOM 1055 O O . ASP A 1 126 ? -7.086 13.823 -0.073 1.00 90.88 126 ASP A O 1
ATOM 1059 N N . ILE A 1 127 ? -7.717 13.653 -2.213 1.00 89.56 127 ILE A N 1
ATOM 1060 C CA . ILE A 1 127 ? -7.562 12.191 -2.260 1.00 89.56 127 ILE A CA 1
ATOM 1061 C C . ILE A 1 127 ? -6.094 11.788 -2.053 1.00 89.56 127 ILE A C 1
ATOM 1063 O O . ILE A 1 127 ? -5.814 10.921 -1.225 1.00 89.56 127 ILE A O 1
ATOM 1067 N N . PHE A 1 128 ? -5.144 12.406 -2.764 1.00 87.75 128 PHE A N 1
ATOM 1068 C CA . PHE A 1 128 ? -3.724 12.061 -2.626 1.00 87.75 128 PHE A CA 1
ATOM 1069 C C . PHE A 1 128 ? -3.163 12.361 -1.236 1.00 87.75 128 PHE A C 1
ATOM 1071 O O . PHE A 1 128 ? -2.364 11.578 -0.725 1.00 87.75 128 PHE A O 1
ATOM 1078 N N . GLU A 1 129 ? -3.554 13.477 -0.626 1.00 89.19 129 GLU A N 1
ATOM 1079 C CA . GLU A 1 129 ? -3.184 13.811 0.747 1.00 89.19 129 GLU A CA 1
ATOM 1080 C C . GLU A 1 129 ? -3.765 12.802 1.724 1.00 89.19 129 GLU A C 1
ATOM 1082 O O . GLU A 1 129 ? -3.046 12.328 2.600 1.00 89.19 129 GLU A O 1
ATOM 1087 N N . THR A 1 130 ? -5.021 12.402 1.521 1.00 89.38 130 THR A N 1
ATOM 1088 C CA . THR A 1 130 ? -5.654 11.387 2.360 1.00 89.38 130 THR A CA 1
ATOM 1089 C C . THR A 1 130 ? -4.912 10.053 2.270 1.00 89.38 130 THR A C 1
ATOM 1091 O O . THR A 1 130 ? -4.580 9.465 3.289 1.00 89.38 130 THR A O 1
ATOM 1094 N N . ILE A 1 131 ? -4.585 9.577 1.065 1.00 87.81 131 ILE A N 1
ATOM 1095 C CA . ILE A 1 131 ? -3.849 8.310 0.888 1.00 87.81 131 ILE A CA 1
ATOM 1096 C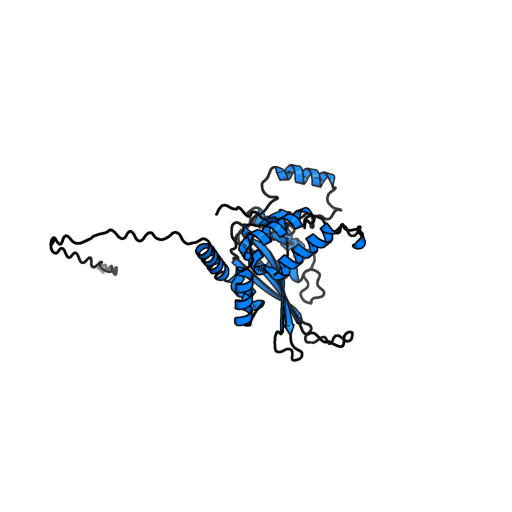 C . ILE A 1 131 ? -2.430 8.396 1.462 1.00 87.81 131 ILE A C 1
ATOM 1098 O O . ILE A 1 131 ? -1.896 7.400 1.943 1.00 87.81 131 ILE A O 1
ATOM 1102 N N . ARG A 1 132 ? -1.798 9.573 1.402 1.00 88.06 132 ARG A N 1
ATOM 1103 C CA . ARG A 1 132 ? -0.443 9.793 1.920 1.00 88.06 132 ARG A CA 1
ATOM 1104 C C . ARG A 1 132 ? -0.405 9.819 3.446 1.00 88.06 132 ARG A C 1
ATOM 1106 O O . ARG A 1 132 ? 0.492 9.224 4.035 1.00 88.06 132 ARG A O 1
ATOM 1113 N N . ASN A 1 133 ? -1.339 10.533 4.065 1.00 90.75 133 ASN A N 1
ATOM 1114 C CA . ASN A 1 133 ? -1.328 10.778 5.504 1.00 90.75 133 ASN A CA 1
ATOM 1115 C C . ASN A 1 133 ? -2.047 9.668 6.276 1.00 90.75 133 ASN A C 1
ATOM 1117 O O . ASN A 1 133 ? -1.548 9.247 7.313 1.00 90.75 133 ASN A O 1
ATOM 1121 N N . ASP A 1 134 ? -3.136 9.140 5.712 1.00 94.69 134 ASP A N 1
ATOM 1122 C CA . ASP A 1 134 ? -4.070 8.230 6.382 1.00 94.69 134 ASP A CA 1
ATOM 1123 C C . ASP A 1 134 ? -3.982 6.806 5.788 1.00 94.69 134 ASP A C 1
ATOM 1125 O O . ASP A 1 134 ? -4.980 6.096 5.614 1.00 94.69 134 ASP A O 1
ATOM 1129 N N . TRP A 1 135 ? -2.776 6.392 5.373 1.00 95.62 135 TRP A N 1
ATOM 1130 C CA . TRP A 1 135 ? -2.568 5.138 4.637 1.00 95.62 135 TRP A CA 1
ATOM 1131 C C . TRP A 1 135 ? -2.951 3.905 5.466 1.00 95.62 135 TRP A C 1
ATOM 1133 O O . TRP A 1 135 ? -3.436 2.918 4.910 1.00 95.62 135 TRP A O 1
ATOM 1143 N N . LEU A 1 136 ? -2.747 3.942 6.788 1.00 97.44 136 LEU A N 1
ATOM 1144 C CA . LEU A 1 136 ? -3.061 2.814 7.663 1.00 97.44 136 LEU A CA 1
ATOM 1145 C C . LEU A 1 136 ? -4.576 2.647 7.800 1.00 97.44 136 LEU A C 1
ATOM 1147 O O . LEU A 1 136 ? -5.077 1.529 7.685 1.00 97.44 136 LEU A O 1
ATOM 1151 N N . TRP A 1 137 ? -5.307 3.751 7.974 1.00 96.31 137 TRP A N 1
ATOM 1152 C CA . TRP A 1 137 ? -6.765 3.782 7.919 1.00 96.31 137 TRP A CA 1
ATOM 1153 C C . TRP A 1 137 ? -7.290 3.256 6.579 1.00 96.31 137 TRP A C 1
ATOM 1155 O O . TRP A 1 137 ? -8.231 2.459 6.556 1.00 96.31 137 TRP A O 1
ATOM 1165 N N . PHE A 1 138 ? -6.645 3.622 5.468 1.00 94.56 138 PHE A N 1
ATOM 1166 C CA . PHE A 1 138 ? -6.972 3.095 4.140 1.00 94.56 138 PHE A CA 1
ATOM 1167 C C . PHE A 1 138 ? -6.842 1.572 4.065 1.00 94.56 138 PHE A C 1
ATOM 1169 O O . PHE A 1 138 ? -7.759 0.901 3.593 1.00 94.56 138 PHE A O 1
ATOM 1176 N N . LEU A 1 139 ? -5.726 1.014 4.543 1.00 96.50 139 LEU A N 1
ATOM 1177 C CA . LEU A 1 139 ? -5.520 -0.437 4.565 1.00 96.50 139 LEU A CA 1
ATOM 1178 C C . LEU A 1 139 ? -6.492 -1.141 5.518 1.00 96.50 139 LEU A C 1
ATOM 1180 O O . LEU A 1 139 ? -6.957 -2.237 5.212 1.00 96.50 139 LEU A O 1
ATOM 1184 N N . TYR A 1 140 ? -6.841 -0.506 6.639 1.00 96.62 140 TYR A N 1
ATOM 1185 C CA . TYR A 1 140 ? -7.823 -1.035 7.579 1.00 96.62 140 TYR A CA 1
ATOM 1186 C C . TYR A 1 140 ? -9.219 -1.157 6.945 1.00 96.62 140 TYR A C 1
ATOM 1188 O O . TYR A 1 140 ? -9.873 -2.181 7.132 1.00 96.62 140 TYR A O 1
ATOM 1196 N N . TYR A 1 141 ? -9.646 -0.166 6.153 1.00 94.19 141 TYR A N 1
ATOM 1197 C CA . TYR A 1 141 ? -10.938 -0.156 5.449 1.00 94.19 141 TYR A CA 1
ATOM 1198 C C . TYR A 1 141 ? -10.869 -0.666 4.003 1.00 94.19 141 TYR A C 1
ATOM 1200 O O . TYR A 1 141 ? -11.792 -0.436 3.225 1.00 94.19 141 TYR A O 1
ATOM 1208 N N . ILE A 1 142 ? -9.808 -1.369 3.606 1.00 93.88 142 ILE A N 1
ATOM 1209 C CA . ILE A 1 142 ? -9.588 -1.753 2.202 1.00 93.88 142 ILE A CA 1
ATOM 1210 C C . ILE A 1 142 ? -10.705 -2.643 1.637 1.00 93.88 142 ILE A C 1
ATOM 1212 O O . ILE A 1 142 ? -11.055 -2.551 0.463 1.00 93.88 142 ILE A O 1
ATOM 1216 N N . ASN A 1 143 ? -11.336 -3.452 2.490 1.00 92.12 143 ASN A N 1
ATOM 1217 C CA . ASN A 1 143 ? -12.493 -4.286 2.163 1.00 92.12 143 ASN A CA 1
ATOM 1218 C C . ASN A 1 143 ? -13.804 -3.500 2.033 1.00 92.12 143 ASN A C 1
ATOM 1220 O O . ASN A 1 143 ? -14.837 -4.076 1.705 1.00 92.12 143 ASN A O 1
ATOM 1224 N N . ASN A 1 144 ? -13.782 -2.196 2.288 1.00 91.06 144 ASN A N 1
ATOM 1225 C CA . ASN A 1 144 ? -14.859 -1.263 1.995 1.00 91.06 144 ASN A CA 1
ATOM 1226 C C . ASN A 1 144 ? -14.569 -0.452 0.727 1.00 91.06 144 ASN A C 1
ATOM 1228 O O . ASN A 1 144 ? -15.351 0.431 0.417 1.00 91.06 144 ASN A O 1
ATOM 1232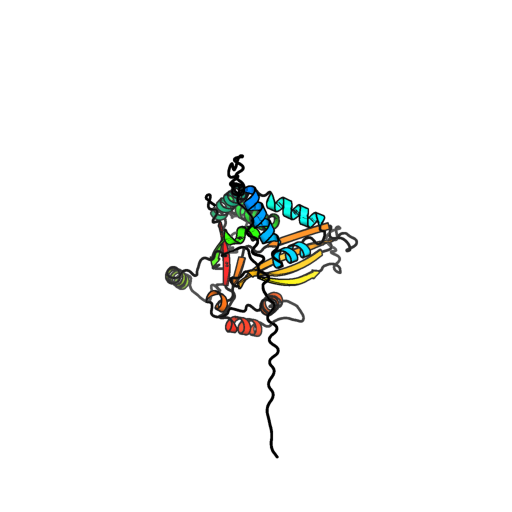 N N . ILE A 1 145 ? -13.495 -0.715 -0.018 1.00 90.50 145 ILE A N 1
ATOM 1233 C CA . ILE A 1 145 ? -13.126 0.077 -1.198 1.00 90.50 145 ILE A CA 1
ATOM 1234 C C . ILE A 1 145 ? -13.462 -0.689 -2.476 1.00 90.50 145 ILE A C 1
ATOM 1236 O O . ILE A 1 145 ? -13.122 -1.864 -2.617 1.00 90.50 145 ILE A O 1
ATOM 1240 N N . TYR A 1 146 ? -14.119 -0.009 -3.416 1.00 88.56 146 TYR A N 1
ATOM 1241 C CA . TYR A 1 146 ? -14.319 -0.502 -4.771 1.00 88.56 146 TYR A CA 1
ATOM 1242 C C . TYR A 1 146 ? -13.191 -0.032 -5.680 1.00 88.56 146 TYR A C 1
ATOM 1244 O O . TYR A 1 146 ? -12.865 1.156 -5.769 1.00 88.56 146 TYR A O 1
ATOM 1252 N N . PHE A 1 147 ? -12.655 -0.994 -6.412 1.00 89.75 147 PHE A N 1
ATOM 1253 C CA . PHE A 1 147 ? -11.702 -0.804 -7.481 1.00 89.75 147 PHE A CA 1
ATOM 1254 C C . PHE A 1 147 ? -12.340 -1.195 -8.808 1.00 89.75 147 PHE A C 1
ATOM 1256 O O . PHE A 1 147 ? -13.191 -2.083 -8.869 1.00 89.75 147 PHE A O 1
ATOM 1263 N N . ILE A 1 148 ? -11.891 -0.563 -9.884 1.00 85.19 148 ILE A N 1
ATOM 1264 C CA . ILE A 1 148 ? -12.227 -0.941 -11.254 1.00 85.19 148 ILE A CA 1
ATOM 1265 C C . ILE A 1 148 ? -10.948 -1.203 -12.030 1.00 85.19 148 ILE A C 1
ATOM 1267 O O . ILE A 1 148 ? -9.944 -0.522 -11.818 1.00 85.19 148 ILE A O 1
ATOM 1271 N N . LYS A 1 149 ? -10.981 -2.160 -12.950 1.00 83.81 149 LYS A N 1
ATOM 1272 C CA . LYS A 1 149 ? -9.891 -2.395 -13.892 1.00 83.81 149 LYS A CA 1
ATOM 1273 C C . LYS A 1 149 ? -9.533 -1.085 -14.608 1.00 83.81 149 LYS A C 1
ATOM 1275 O O . LYS A 1 149 ? -10.379 -0.440 -15.227 1.00 83.81 149 LYS A O 1
ATOM 1280 N N . SER A 1 150 ? -8.282 -0.663 -14.463 1.00 73.88 150 SER A N 1
ATOM 1281 C CA . SER A 1 150 ? -7.758 0.588 -14.998 1.00 73.88 150 SER A CA 1
ATOM 1282 C C . SER A 1 150 ? -7.531 0.488 -16.501 1.00 73.88 150 SER A C 1
ATOM 1284 O O . SER A 1 150 ? -7.190 -0.567 -17.033 1.00 73.88 150 SER A O 1
ATOM 1286 N N . LEU A 1 151 ? -7.678 1.624 -17.180 1.00 62.25 151 LEU A N 1
ATOM 1287 C CA . LEU A 1 151 ? -7.480 1.753 -18.625 1.00 62.25 151 LEU A CA 1
ATOM 1288 C C . LEU A 1 151 ? -6.023 2.074 -18.997 1.00 62.25 151 LEU A C 1
ATOM 1290 O O . LEU A 1 151 ? -5.708 2.236 -20.172 1.00 62.25 151 LEU A O 1
ATOM 1294 N N . LYS A 1 152 ? -5.136 2.198 -17.998 1.00 50.56 152 LYS A N 1
ATOM 1295 C CA . LYS A 1 152 ? -3.750 2.670 -18.154 1.00 50.56 152 LYS A CA 1
ATOM 1296 C C . LYS A 1 152 ? -2.836 1.744 -18.961 1.00 50.56 152 LYS A C 1
ATOM 1298 O O . LYS A 1 152 ? -1.855 2.241 -19.502 1.00 50.56 152 LYS A O 1
ATOM 1303 N N . SER A 1 153 ? -3.121 0.445 -19.040 1.00 45.88 153 SER A N 1
ATOM 1304 C CA . SER A 1 153 ? -2.255 -0.529 -19.722 1.00 45.88 153 SER A CA 1
ATOM 1305 C C . SER A 1 153 ? -2.564 -0.716 -21.211 1.00 45.88 153 SER A C 1
ATOM 1307 O O . SER A 1 153 ? -1.978 -1.583 -21.852 1.00 45.88 153 SER A O 1
ATOM 1309 N N . LEU A 1 154 ? -3.466 0.083 -21.787 1.00 42.53 154 LEU A N 1
ATOM 1310 C CA . LEU A 1 154 ? -3.790 -0.017 -23.205 1.00 42.53 154 LEU A CA 1
ATOM 1311 C C . LEU A 1 154 ? -2.869 0.888 -24.014 1.00 42.53 154 LEU A C 1
ATOM 1313 O O . LEU A 1 154 ? -3.033 2.108 -24.054 1.00 42.53 154 LEU A O 1
ATOM 1317 N N . ASP A 1 155 ? -1.910 0.255 -24.681 1.00 41.34 155 ASP A N 1
ATOM 1318 C CA . ASP A 1 155 ? -1.242 0.826 -25.837 1.00 41.34 155 ASP A CA 1
ATOM 1319 C C . ASP A 1 155 ? -2.326 1.214 -26.860 1.00 41.34 155 ASP A C 1
ATOM 1321 O O . ASP A 1 155 ? -2.933 0.359 -27.509 1.00 41.34 155 ASP A O 1
ATOM 1325 N N . LEU A 1 156 ? -2.629 2.513 -26.956 1.00 40.34 156 LEU A N 1
ATOM 1326 C CA . LEU A 1 156 ? -3.660 3.076 -27.843 1.00 40.34 156 LEU A CA 1
ATOM 1327 C C . LEU A 1 156 ? -3.379 2.797 -29.333 1.00 40.34 156 LEU A C 1
ATOM 1329 O O . LEU A 1 156 ? -4.205 3.116 -30.184 1.00 40.34 156 LEU A O 1
ATOM 1333 N N . PHE A 1 157 ? -2.225 2.203 -29.648 1.00 46.28 157 PHE A N 1
ATOM 1334 C CA . PHE A 1 157 ? -1.858 1.737 -30.979 1.00 46.28 157 PHE A CA 1
ATOM 1335 C C . PHE A 1 157 ? -2.276 0.286 -31.278 1.00 46.28 157 PHE A C 1
ATOM 1337 O O . PHE A 1 157 ? -2.270 -0.091 -32.447 1.00 46.28 157 PHE A O 1
ATOM 1344 N N . GLN A 1 158 ? -2.656 -0.526 -30.279 1.00 46.06 158 GLN A N 1
ATOM 1345 C CA . GLN A 1 158 ? -3.003 -1.944 -30.489 1.00 46.06 158 GLN A CA 1
ATOM 1346 C C . GLN A 1 158 ? -4.505 -2.244 -30.569 1.00 46.06 158 GLN A C 1
ATOM 1348 O O . GLN A 1 158 ? -4.876 -3.277 -31.122 1.00 46.06 158 GLN A O 1
ATOM 1353 N N . LYS A 1 159 ? -5.376 -1.373 -30.048 1.00 45.69 159 LYS A N 1
ATOM 1354 C CA . LYS A 1 159 ? -6.834 -1.519 -30.170 1.00 45.69 159 LYS A CA 1
ATOM 1355 C C . LYS A 1 159 ? -7.477 -0.173 -30.441 1.00 45.69 159 LYS A C 1
ATOM 1357 O O . LYS A 1 159 ? -7.217 0.802 -29.736 1.00 45.69 159 LYS A O 1
ATOM 1362 N N . THR A 1 160 ? -8.326 -0.122 -31.458 1.00 44.28 160 THR A N 1
ATOM 1363 C CA . THR A 1 160 ? -9.101 1.084 -31.759 1.00 44.28 160 THR A CA 1
ATOM 1364 C C . THR A 1 160 ? -10.110 1.352 -30.634 1.00 44.28 160 THR A C 1
ATOM 1366 O O . THR A 1 160 ? -10.576 0.433 -29.956 1.00 44.28 160 THR A O 1
ATOM 1369 N N . GLY A 1 161 ? -10.470 2.620 -30.405 1.00 47.25 161 GLY A N 1
ATOM 1370 C CA . GLY A 1 161 ? -11.438 2.989 -29.359 1.00 47.25 161 GLY A CA 1
ATOM 1371 C C . GLY A 1 161 ? -12.815 2.314 -29.505 1.00 47.25 161 GLY A C 1
ATOM 1372 O O . GLY A 1 161 ? -13.544 2.185 -28.518 1.00 47.25 161 GLY A O 1
ATOM 1373 N N . GLU A 1 162 ? -13.157 1.842 -30.708 1.00 46.09 162 GLU A N 1
ATOM 1374 C CA . GLU A 1 162 ? -14.382 1.087 -30.998 1.00 46.09 162 GLU A CA 1
ATOM 1375 C C . GLU A 1 162 ? -14.295 -0.375 -30.540 1.00 46.09 162 GLU A C 1
ATOM 1377 O O . GLU A 1 162 ? -15.160 -0.797 -29.773 1.00 46.09 162 GLU A O 1
ATOM 1382 N N . GLU A 1 163 ? -13.227 -1.106 -30.877 1.00 47.41 163 GLU A N 1
ATOM 1383 C CA . GLU A 1 163 ? -12.995 -2.486 -30.399 1.00 47.41 163 GLU A CA 1
ATOM 1384 C C . GLU A 1 163 ? -12.942 -2.555 -28.867 1.00 47.41 163 GLU A C 1
ATOM 1386 O O . GLU A 1 163 ? -13.428 -3.495 -28.246 1.00 47.41 163 GLU A O 1
ATOM 1391 N N . PHE A 1 164 ? -12.412 -1.512 -28.231 1.00 48.81 164 PHE A N 1
ATOM 1392 C CA . PHE A 1 164 ? -12.393 -1.386 -26.778 1.00 48.81 164 PHE A CA 1
ATOM 1393 C C . PHE A 1 164 ? -13.783 -1.133 -26.173 1.00 48.81 164 PHE A C 1
ATOM 1395 O O . PHE A 1 164 ? -14.123 -1.681 -25.122 1.00 48.81 164 PHE A O 1
ATOM 1402 N N . THR A 1 165 ? -14.608 -0.312 -26.825 1.00 47.88 165 THR A N 1
ATOM 1403 C CA . THR A 1 165 ? -15.988 -0.077 -26.378 1.00 47.88 165 THR A CA 1
ATOM 1404 C C . THR A 1 165 ? -16.820 -1.352 -26.520 1.00 47.88 165 THR A C 1
ATOM 1406 O O . THR A 1 165 ? -17.666 -1.633 -25.667 1.00 47.88 165 THR A O 1
ATOM 1409 N N . GLU A 1 166 ? -16.556 -2.151 -27.554 1.00 50.41 166 GLU A N 1
ATOM 1410 C CA . GLU A 1 166 ? -17.132 -3.485 -27.711 1.00 50.41 166 GLU A CA 1
ATOM 1411 C C . GLU A 1 166 ? -16.613 -4.471 -26.660 1.00 50.41 166 GLU A C 1
ATOM 1413 O O . GLU A 1 166 ? -17.434 -5.133 -26.036 1.00 50.41 166 GLU A O 1
ATOM 1418 N N . ASP A 1 167 ? -15.314 -4.493 -26.348 1.00 47.62 167 ASP A N 1
ATOM 1419 C CA . ASP A 1 167 ? -14.743 -5.331 -25.282 1.00 47.62 167 ASP A CA 1
ATOM 1420 C C . ASP A 1 167 ? -15.278 -4.956 -23.888 1.00 47.62 167 ASP A C 1
ATOM 1422 O O . ASP A 1 167 ? -15.537 -5.832 -23.062 1.00 47.62 167 ASP A O 1
ATOM 1426 N N . ILE A 1 168 ? -15.504 -3.670 -23.594 1.00 47.44 168 ILE A N 1
ATOM 1427 C CA . ILE A 1 168 ? -16.170 -3.233 -22.354 1.00 47.44 168 ILE A CA 1
ATOM 1428 C C . ILE A 1 168 ? -17.632 -3.681 -22.339 1.00 47.44 168 ILE A C 1
ATOM 1430 O O . ILE A 1 168 ? -18.108 -4.204 -21.332 1.00 47.44 168 ILE A O 1
ATOM 1434 N N . ARG A 1 169 ? -18.360 -3.515 -23.448 1.00 46.56 169 ARG A N 1
ATOM 1435 C CA . ARG A 1 169 ? -19.758 -3.962 -23.545 1.00 46.56 169 ARG A CA 1
ATOM 1436 C C . ARG A 1 169 ? -19.880 -5.485 -23.452 1.00 46.56 169 ARG A C 1
ATOM 1438 O O . ARG A 1 169 ? -20.807 -5.961 -22.805 1.00 46.56 169 ARG A O 1
ATOM 1445 N N . ALA A 1 170 ? -18.931 -6.226 -24.017 1.00 48.84 170 ALA A N 1
ATOM 1446 C CA . ALA A 1 170 ? -18.853 -7.683 -23.975 1.00 48.84 170 ALA A CA 1
ATOM 1447 C C . ALA A 1 170 ? -18.327 -8.219 -22.631 1.00 48.84 170 ALA A C 1
ATOM 1449 O O . ALA A 1 170 ? -18.689 -9.316 -22.218 1.00 48.84 170 ALA A O 1
ATOM 1450 N N . SER A 1 171 ? -17.505 -7.458 -21.905 1.00 45.56 171 SER A N 1
ATOM 1451 C CA . SER A 1 171 ? -17.025 -7.839 -20.568 1.00 45.56 171 SER A CA 1
ATOM 1452 C C . SER A 1 171 ? -17.956 -7.403 -19.436 1.00 45.56 171 SER A C 1
ATOM 1454 O O . SER A 1 171 ? -17.909 -8.006 -18.368 1.00 45.56 171 SER A O 1
ATOM 1456 N N . ASN A 1 172 ? -18.870 -6.452 -19.666 1.00 42.56 172 ASN A N 1
ATOM 1457 C CA . ASN A 1 172 ? -19.947 -6.094 -18.730 1.00 42.56 172 ASN A CA 1
ATOM 1458 C C . ASN A 1 172 ? -20.954 -7.233 -18.478 1.00 42.56 172 ASN A C 1
ATOM 1460 O O . ASN A 1 172 ? -21.758 -7.141 -17.553 1.00 42.56 172 ASN A O 1
ATOM 1464 N N . THR A 1 173 ? -20.905 -8.321 -19.254 1.00 42.75 173 THR A N 1
ATOM 1465 C CA . THR A 1 173 ? -21.659 -9.554 -18.975 1.00 42.75 173 THR A CA 1
ATOM 1466 C C . THR A 1 173 ? -20.939 -10.526 -18.030 1.00 42.75 173 THR A C 1
ATOM 1468 O O . THR A 1 173 ? -21.532 -11.525 -17.630 1.00 42.75 173 THR A O 1
ATOM 1471 N N . SER A 1 174 ? -19.700 -10.236 -17.611 1.00 43.22 174 SER A N 1
ATOM 1472 C CA . SER A 1 174 ? -18.938 -11.037 -16.643 1.00 43.22 174 SER A CA 1
ATOM 1473 C C . SER A 1 174 ? -18.388 -10.165 -15.512 1.00 43.22 174 SER A C 1
ATOM 1475 O O . SER A 1 174 ? -17.789 -9.121 -15.739 1.00 43.22 174 SER A O 1
ATOM 1477 N N . SER A 1 175 ? -18.563 -10.602 -14.273 1.00 49.94 175 SER A N 1
ATOM 1478 C CA . SER A 1 175 ? -18.235 -9.930 -13.008 1.00 49.94 175 SER A CA 1
ATOM 1479 C C . SER A 1 175 ? -16.737 -9.645 -12.734 1.00 49.94 175 SER A C 1
ATOM 1481 O O . SER A 1 175 ? -16.314 -9.722 -11.587 1.00 49.94 175 SER A O 1
ATOM 1483 N N . SER A 1 176 ? -15.911 -9.336 -13.742 1.00 63.53 176 SER A N 1
ATOM 1484 C CA . SER A 1 176 ? -14.445 -9.202 -13.627 1.00 63.53 176 SER A CA 1
ATOM 1485 C C . SER A 1 176 ? -13.905 -7.766 -13.700 1.00 63.53 176 SER A C 1
ATOM 1487 O O . SER A 1 176 ? -12.695 -7.571 -13.596 1.00 63.53 176 SER A O 1
ATOM 1489 N N . GLN A 1 177 ? -14.757 -6.763 -13.942 1.00 77.75 177 GLN A N 1
ATOM 1490 C CA . GLN A 1 177 ? -14.320 -5.365 -14.099 1.00 77.75 177 GLN A CA 1
ATOM 1491 C C . GLN A 1 177 ? -14.165 -4.630 -12.769 1.00 77.75 177 GLN A C 1
ATOM 1493 O O . GLN A 1 177 ? -13.325 -3.741 -12.651 1.00 77.75 177 GLN A O 1
ATOM 1498 N N . PHE A 1 178 ? -14.954 -5.011 -11.767 1.00 83.62 178 PHE A N 1
ATOM 1499 C CA . PHE A 1 178 ? -14.902 -4.438 -10.431 1.00 83.62 178 PHE A CA 1
ATOM 1500 C C . PHE A 1 178 ? -14.261 -5.419 -9.466 1.00 83.62 178 PHE A C 1
ATOM 1502 O O . PHE A 1 178 ? -14.452 -6.630 -9.565 1.00 83.62 178 PHE A O 1
ATOM 1509 N N . TYR A 1 179 ? -13.535 -4.879 -8.502 1.00 88.31 179 TYR A N 1
ATOM 1510 C CA . TYR A 1 179 ? -12.921 -5.646 -7.440 1.00 88.31 179 TYR A CA 1
ATOM 1511 C C . TYR A 1 179 ? -13.129 -4.941 -6.104 1.00 88.31 179 TYR A C 1
ATOM 1513 O O . TYR A 1 179 ? -12.977 -3.728 -5.991 1.00 88.31 179 TYR A O 1
ATOM 1521 N N . LYS A 1 180 ? -13.485 -5.720 -5.089 1.00 90.06 180 LYS A N 1
ATOM 1522 C CA . LYS A 1 180 ? -13.567 -5.292 -3.697 1.00 90.06 180 LYS A CA 1
ATOM 1523 C C . LYS A 1 180 ? -12.920 -6.391 -2.856 1.00 90.06 180 LYS A C 1
ATOM 1525 O O . LYS A 1 180 ? -13.413 -7.522 -2.904 1.00 90.06 180 LYS A O 1
ATOM 1530 N N . PRO A 1 181 ? -11.838 -6.098 -2.119 1.00 91.69 181 PRO A N 1
ATOM 1531 C CA . PRO A 1 181 ? -11.207 -7.072 -1.237 1.00 91.69 181 PRO A CA 1
ATOM 1532 C C . PRO A 1 181 ? -12.211 -7.655 -0.243 1.00 91.69 181 PRO A C 1
ATOM 1534 O O . PRO A 1 181 ? -13.044 -6.936 0.310 1.00 91.69 181 PRO A O 1
ATOM 1537 N N . LYS A 1 182 ? -12.129 -8.963 0.014 1.00 88.81 182 LYS A N 1
ATOM 1538 C CA . LYS A 1 182 ? -13.039 -9.630 0.964 1.00 88.81 182 LYS A CA 1
ATOM 1539 C C . LYS A 1 182 ? -12.782 -9.214 2.412 1.00 88.81 182 LYS A C 1
ATOM 1541 O O . LYS A 1 182 ? -13.708 -9.156 3.219 1.00 88.81 182 LYS A O 1
ATOM 1546 N N . ASN A 1 183 ? -11.522 -8.955 2.740 1.00 92.19 183 ASN A N 1
ATOM 1547 C CA . ASN A 1 183 ? -11.041 -8.593 4.066 1.00 92.19 183 ASN A CA 1
ATOM 1548 C C . ASN A 1 183 ? -9.813 -7.670 3.946 1.00 92.19 183 ASN A C 1
ATOM 1550 O O . ASN A 1 183 ? -9.368 -7.345 2.845 1.00 92.19 183 ASN A O 1
ATOM 1554 N N . ASN A 1 184 ? -9.297 -7.233 5.091 1.00 94.38 184 ASN A N 1
ATOM 1555 C CA . ASN A 1 184 ? -8.086 -6.427 5.223 1.00 94.38 184 ASN A CA 1
ATOM 1556 C C . ASN A 1 184 ? -6.872 -7.274 5.659 1.00 94.38 184 ASN A C 1
ATOM 1558 O O . ASN A 1 184 ? -5.978 -6.779 6.345 1.00 94.38 184 ASN A O 1
ATOM 1562 N N . LEU A 1 185 ? -6.848 -8.562 5.286 1.00 95.69 185 LEU A N 1
ATOM 1563 C CA . LEU A 1 185 ? -5.745 -9.467 5.595 1.00 95.69 185 LEU A CA 1
ATOM 1564 C C . LEU A 1 185 ? -4.713 -9.468 4.468 1.00 95.69 185 LEU A C 1
ATOM 1566 O O . LEU A 1 185 ? -5.014 -9.737 3.303 1.00 95.69 185 LEU A O 1
ATOM 1570 N N . PHE A 1 186 ? -3.466 -9.215 4.852 1.00 96.75 186 PHE A N 1
ATOM 1571 C CA . PHE A 1 186 ? -2.309 -9.256 3.968 1.00 96.75 186 PHE A CA 1
ATOM 1572 C C . PHE A 1 186 ? -1.430 -10.460 4.305 1.00 96.75 186 PHE A C 1
ATOM 1574 O O . PHE A 1 186 ? -1.217 -10.767 5.479 1.00 96.75 186 PHE A O 1
ATOM 1581 N N . THR A 1 187 ? -0.949 -11.159 3.280 1.00 95.00 187 THR A N 1
ATOM 1582 C CA . THR A 1 187 ? -0.321 -12.481 3.416 1.00 95.00 187 THR A CA 1
ATOM 1583 C C . THR A 1 187 ? 1.191 -12.432 3.241 1.00 95.00 187 THR A C 1
ATOM 1585 O O . THR A 1 187 ? 1.924 -13.088 3.979 1.00 95.00 187 THR A O 1
ATOM 1588 N N . ASN A 1 188 ? 1.676 -11.648 2.275 1.00 95.12 188 ASN A N 1
ATOM 1589 C CA . ASN A 1 188 ? 3.088 -11.603 1.908 1.00 95.12 188 ASN A CA 1
ATOM 1590 C C . ASN A 1 188 ? 3.547 -10.153 1.790 1.00 95.12 188 ASN A C 1
ATOM 1592 O O . ASN A 1 188 ? 2.776 -9.283 1.397 1.00 95.12 188 ASN A O 1
ATOM 1596 N N . MET A 1 189 ? 4.823 -9.912 2.079 1.00 96.00 189 MET A N 1
ATOM 1597 C CA . MET A 1 189 ? 5.466 -8.606 1.975 1.00 96.00 189 MET A CA 1
ATOM 1598 C C . MET A 1 189 ? 6.914 -8.784 1.537 1.00 96.00 189 MET A C 1
ATOM 1600 O O . MET A 1 189 ? 7.597 -9.691 2.011 1.00 96.00 189 MET A O 1
ATOM 1604 N N . LEU A 1 190 ? 7.387 -7.888 0.678 1.00 96.44 190 LEU A N 1
ATOM 1605 C CA . LEU A 1 190 ? 8.794 -7.699 0.352 1.00 96.44 190 LEU A CA 1
ATOM 1606 C C . LEU A 1 190 ? 9.104 -6.212 0.283 1.00 96.44 190 LEU A C 1
ATOM 1608 O O . LEU A 1 190 ? 8.243 -5.405 -0.067 1.00 96.44 190 LEU A O 1
ATOM 1612 N N . TYR A 1 191 ? 10.342 -5.856 0.598 1.00 96.00 191 TYR A N 1
ATOM 1613 C CA . TYR A 1 191 ? 10.818 -4.497 0.423 1.00 96.00 191 TYR A CA 1
ATOM 1614 C C . TYR A 1 191 ? 12.292 -4.464 0.035 1.00 96.00 191 TYR A C 1
ATOM 1616 O O . TYR A 1 191 ? 13.057 -5.361 0.391 1.00 96.00 191 TYR A O 1
ATOM 1624 N N . GLU A 1 192 ? 12.683 -3.401 -0.660 1.00 94.31 192 GLU A N 1
ATOM 1625 C CA . GLU A 1 192 ? 14.057 -3.153 -1.091 1.00 94.31 192 GLU A CA 1
ATOM 1626 C C . GLU A 1 192 ? 14.392 -1.664 -0.974 1.00 94.31 192 GLU A C 1
ATOM 1628 O O . GLU A 1 192 ? 13.517 -0.809 -1.117 1.00 94.31 192 GLU A O 1
ATOM 1633 N N . LEU A 1 193 ? 15.656 -1.353 -0.683 1.00 93.50 193 LEU A N 1
ATOM 1634 C CA . LEU A 1 193 ? 16.180 0.011 -0.706 1.00 93.50 193 LEU A CA 1
ATOM 1635 C C . LEU A 1 193 ? 16.393 0.432 -2.165 1.00 93.50 193 LEU A C 1
ATOM 1637 O O . LEU A 1 193 ? 17.292 -0.083 -2.821 1.00 93.50 193 LEU A O 1
ATOM 1641 N N . VAL A 1 194 ? 15.599 1.386 -2.647 1.00 91.25 194 VAL A N 1
ATOM 1642 C CA . VAL A 1 194 ? 15.622 1.840 -4.050 1.00 91.25 194 VAL A CA 1
ATOM 1643 C C . VAL A 1 194 ? 16.358 3.160 -4.243 1.00 91.25 194 VAL A C 1
ATOM 1645 O O . VAL A 1 194 ? 16.813 3.464 -5.340 1.00 91.25 194 VAL A O 1
ATOM 1648 N N . ASN A 1 195 ? 16.511 3.954 -3.181 1.00 90.00 195 ASN A N 1
ATOM 1649 C CA . ASN A 1 195 ? 17.280 5.192 -3.238 1.00 90.00 195 ASN A CA 1
ATOM 1650 C C . ASN A 1 195 ? 17.978 5.471 -1.905 1.00 90.00 195 ASN A C 1
ATOM 1652 O O . ASN A 1 195 ? 17.417 5.264 -0.828 1.00 90.00 195 ASN A O 1
ATOM 1656 N N . ASN A 1 196 ? 19.206 5.969 -1.980 1.00 91.75 196 ASN A N 1
ATOM 1657 C CA . ASN A 1 196 ? 19.996 6.384 -0.834 1.00 91.75 196 ASN A CA 1
ATOM 1658 C C . ASN A 1 196 ? 20.911 7.533 -1.254 1.00 91.75 196 ASN A C 1
ATOM 1660 O O . ASN A 1 196 ? 21.828 7.338 -2.050 1.00 91.75 196 ASN A O 1
ATOM 1664 N N . ASN A 1 197 ? 20.695 8.716 -0.686 1.00 90.38 197 ASN A N 1
ATOM 1665 C CA . ASN A 1 197 ? 21.504 9.890 -1.009 1.00 90.38 197 ASN A CA 1
ATOM 1666 C C . ASN A 1 197 ? 22.569 10.195 0.057 1.00 90.38 197 ASN A C 1
ATOM 1668 O O . ASN A 1 197 ? 23.120 11.293 0.072 1.00 90.38 197 ASN A O 1
ATOM 1672 N N . PHE A 1 198 ? 22.871 9.256 0.960 1.00 86.00 198 PHE A N 1
ATOM 1673 C CA . PHE A 1 198 ? 23.860 9.478 2.021 1.00 86.00 198 PHE A CA 1
ATOM 1674 C C . PHE A 1 198 ? 25.228 9.885 1.463 1.00 86.00 198 PHE A C 1
ATOM 1676 O O . PHE A 1 198 ? 25.954 10.619 2.134 1.00 86.00 198 PHE A O 1
ATOM 1683 N N . ASP A 1 199 ? 25.543 9.475 0.238 1.00 77.75 199 ASP A N 1
ATOM 1684 C CA . ASP A 1 199 ? 26.810 9.767 -0.432 1.00 77.75 199 ASP A CA 1
ATOM 1685 C C . ASP A 1 199 ? 26.700 10.916 -1.455 1.00 77.75 199 ASP A C 1
ATOM 1687 O O . ASP A 1 199 ? 27.687 11.285 -2.086 1.00 77.75 199 ASP A O 1
ATOM 1691 N N . GLN A 1 200 ? 25.513 11.517 -1.610 1.00 68.94 200 GLN A N 1
ATOM 1692 C CA . GLN A 1 200 ? 25.246 12.590 -2.571 1.00 68.94 200 GLN A CA 1
ATOM 1693 C C . GLN A 1 200 ? 25.072 13.932 -1.846 1.00 68.94 200 GLN A C 1
ATOM 1695 O O . GLN A 1 200 ? 24.042 14.210 -1.232 1.00 68.94 200 GLN A O 1
ATOM 1700 N N . VAL A 1 201 ? 26.083 14.799 -1.931 1.00 57.03 201 VAL A N 1
ATOM 1701 C CA . VAL A 1 201 ? 25.985 16.188 -1.461 1.00 57.03 201 VAL A CA 1
ATOM 1702 C C . VAL A 1 201 ? 25.269 17.004 -2.538 1.00 57.03 201 VAL A C 1
ATOM 1704 O O . VAL A 1 201 ? 25.830 17.249 -3.603 1.00 57.03 201 VAL A O 1
ATOM 1707 N N . SER A 1 202 ? 24.025 17.419 -2.286 1.00 53.00 202 SER A N 1
ATOM 1708 C CA . SER A 1 202 ? 23.331 18.358 -3.178 1.00 53.00 202 SER A CA 1
ATOM 1709 C C . SER A 1 202 ? 23.990 19.737 -3.080 1.00 53.00 202 SER A C 1
ATOM 1711 O O . SER A 1 202 ? 24.017 20.336 -2.008 1.00 53.00 202 SER A O 1
ATOM 1713 N N . THR A 1 203 ? 24.536 20.239 -4.187 1.00 51.91 203 THR A N 1
ATOM 1714 C CA . THR A 1 203 ? 25.244 21.531 -4.270 1.00 51.91 203 THR A CA 1
ATOM 1715 C C . THR A 1 203 ? 24.326 22.724 -4.545 1.00 51.91 203 THR A C 1
ATOM 1717 O O . THR A 1 203 ? 24.796 23.856 -4.612 1.00 51.91 203 THR A O 1
ATOM 1720 N N . THR A 1 204 ? 23.021 22.503 -4.719 1.00 55.06 204 THR A N 1
ATOM 1721 C CA . THR A 1 204 ? 22.076 23.531 -5.197 1.00 55.06 204 THR A CA 1
ATOM 1722 C C . THR A 1 204 ? 21.251 24.191 -4.095 1.00 55.06 204 THR A C 1
ATOM 1724 O O . THR A 1 204 ? 20.677 25.253 -4.320 1.00 55.06 204 THR A O 1
ATOM 1727 N N . THR A 1 205 ? 21.218 23.625 -2.888 1.00 53.88 205 THR A N 1
ATOM 1728 C CA . THR A 1 205 ? 20.500 24.190 -1.739 1.00 53.88 205 THR A CA 1
ATOM 1729 C C . THR A 1 205 ? 21.357 24.051 -0.488 1.00 53.88 205 THR A C 1
ATOM 1731 O O . THR A 1 205 ? 21.790 22.948 -0.173 1.00 53.88 205 THR A O 1
ATOM 1734 N N . ASN A 1 206 ? 21.557 25.134 0.272 1.00 55.22 206 ASN A N 1
ATOM 1735 C CA . ASN A 1 206 ? 22.329 25.154 1.533 1.00 55.22 206 ASN A CA 1
ATOM 1736 C C . ASN A 1 206 ? 21.778 24.227 2.646 1.00 55.22 206 ASN A C 1
ATOM 1738 O O . ASN A 1 206 ? 22.294 24.217 3.761 1.00 55.22 206 ASN A O 1
ATOM 1742 N N . THR A 1 207 ? 20.738 23.445 2.365 1.00 59.41 207 THR A N 1
ATOM 1743 C CA . THR A 1 207 ? 20.184 22.405 3.228 1.00 59.41 207 THR A CA 1
ATOM 1744 C C . THR A 1 207 ? 20.390 21.039 2.578 1.00 59.41 207 THR A C 1
ATOM 1746 O O . THR A 1 207 ? 19.659 20.657 1.664 1.00 59.41 207 THR A O 1
ATOM 1749 N N . VAL A 1 208 ? 21.386 20.289 3.055 1.00 65.94 208 VAL A N 1
ATOM 1750 C CA . VAL A 1 208 ? 21.553 18.875 2.698 1.00 65.94 208 VAL A CA 1
ATOM 1751 C C . VAL A 1 208 ? 20.564 18.061 3.529 1.00 65.94 208 VAL A C 1
ATOM 1753 O O . VAL A 1 208 ? 20.667 18.011 4.753 1.00 65.94 208 VAL A O 1
ATOM 1756 N N . THR A 1 209 ? 19.593 17.433 2.872 1.00 77.69 209 THR A N 1
ATOM 1757 C CA . THR A 1 209 ? 18.669 16.487 3.506 1.00 77.69 209 THR A CA 1
ATOM 1758 C C . THR A 1 209 ? 19.079 15.071 3.129 1.00 77.69 209 THR A C 1
ATOM 1760 O O . THR A 1 209 ? 19.070 14.724 1.948 1.00 77.69 209 THR A O 1
ATOM 1763 N N . TYR A 1 210 ? 19.427 14.252 4.119 1.00 90.19 210 TYR A N 1
ATOM 1764 C CA . TYR A 1 210 ? 19.770 12.848 3.903 1.00 90.19 210 TYR A CA 1
ATOM 1765 C C . TYR A 1 210 ? 18.518 11.978 3.960 1.00 90.19 210 TYR A C 1
ATOM 1767 O O . TYR A 1 210 ? 17.662 12.173 4.821 1.00 90.19 210 TYR A O 1
ATOM 1775 N N . PHE A 1 211 ? 18.394 11.015 3.054 1.00 93.00 211 PHE A N 1
ATOM 1776 C CA . PHE A 1 211 ? 17.249 10.131 2.978 1.00 93.00 211 PHE A CA 1
ATOM 1777 C C . PHE A 1 211 ? 17.589 8.736 2.454 1.00 93.00 211 PHE A C 1
ATOM 1779 O O . PHE A 1 211 ? 18.537 8.535 1.693 1.00 93.00 211 PHE A O 1
ATOM 1786 N N . LYS A 1 212 ? 16.748 7.782 2.856 1.00 95.38 212 LYS A N 1
ATOM 1787 C CA . LYS A 1 212 ? 16.652 6.436 2.285 1.00 95.38 212 LYS A CA 1
ATOM 1788 C C . LYS A 1 212 ? 15.219 6.196 1.845 1.00 95.38 212 LYS A C 1
ATOM 1790 O O . LYS A 1 212 ? 14.299 6.543 2.582 1.00 95.38 212 LYS A O 1
ATOM 1795 N N . GLU A 1 213 ? 15.040 5.615 0.670 1.00 95.75 213 GLU A N 1
ATOM 1796 C CA . GLU A 1 213 ? 13.733 5.283 0.115 1.00 95.75 213 GLU A CA 1
ATOM 1797 C C . GLU A 1 213 ? 13.625 3.783 -0.117 1.00 95.75 213 GLU A C 1
ATOM 1799 O O . GLU A 1 213 ? 14.495 3.176 -0.743 1.00 95.75 213 GLU A O 1
ATOM 1804 N N . TYR A 1 214 ? 12.549 3.198 0.392 1.00 96.75 214 TYR A N 1
ATOM 1805 C CA . TYR A 1 214 ? 12.246 1.784 0.270 1.00 96.75 214 TYR A CA 1
ATOM 1806 C C . TYR A 1 214 ? 11.001 1.601 -0.582 1.00 96.75 214 TYR A C 1
ATOM 1808 O O . TYR A 1 214 ? 9.976 2.235 -0.319 1.00 96.75 214 TYR A O 1
ATOM 1816 N N . LYS A 1 215 ? 11.076 0.694 -1.555 1.00 96.31 215 LYS A N 1
ATOM 1817 C CA . LYS A 1 215 ? 9.902 0.186 -2.259 1.00 96.31 215 LYS A CA 1
ATOM 1818 C C . LYS A 1 215 ? 9.392 -1.031 -1.516 1.00 96.31 215 LYS A C 1
ATOM 1820 O O . LYS A 1 215 ? 10.163 -1.949 -1.256 1.00 96.31 215 LYS A O 1
ATOM 1825 N N . VAL A 1 216 ? 8.108 -1.053 -1.196 1.00 97.31 216 VAL A N 1
ATOM 1826 C CA . VAL A 1 216 ? 7.448 -2.168 -0.521 1.00 97.31 216 VAL A CA 1
ATOM 1827 C C . VAL A 1 216 ? 6.336 -2.685 -1.423 1.00 97.31 216 VAL A C 1
ATOM 1829 O O . VAL A 1 216 ? 5.501 -1.901 -1.872 1.00 97.31 216 VAL A O 1
ATOM 1832 N N . LEU A 1 217 ? 6.307 -3.996 -1.662 1.00 97.25 217 LEU A N 1
ATOM 1833 C CA . LEU A 1 217 ? 5.163 -4.683 -2.259 1.00 97.25 217 LEU A CA 1
ATOM 1834 C C . LEU A 1 217 ? 4.603 -5.691 -1.267 1.00 97.25 217 LEU A C 1
ATOM 1836 O O . LEU A 1 217 ? 5.351 -6.358 -0.551 1.00 97.25 217 LEU A O 1
ATOM 1840 N N . PHE A 1 218 ? 3.290 -5.838 -1.253 1.00 97.12 218 PHE A N 1
ATOM 1841 C CA . PHE A 1 218 ? 2.608 -6.794 -0.395 1.00 97.12 218 PHE A CA 1
ATOM 1842 C C . PHE A 1 218 ? 1.331 -7.289 -1.060 1.00 97.12 218 PHE A C 1
ATOM 1844 O O . PHE A 1 218 ? 0.824 -6.655 -1.982 1.00 97.12 218 PHE A O 1
ATOM 1851 N N . THR A 1 219 ? 0.838 -8.448 -0.636 1.00 96.25 219 THR A N 1
ATOM 1852 C CA . THR A 1 219 ? -0.345 -9.076 -1.234 1.00 96.25 219 THR A CA 1
ATOM 1853 C C . THR A 1 219 ? -1.422 -9.350 -0.214 1.00 96.25 219 THR A C 1
ATOM 1855 O O . THR A 1 219 ? -1.126 -9.594 0.956 1.00 96.25 219 THR A O 1
ATOM 1858 N N . ASN A 1 220 ? -2.669 -9.356 -0.669 1.00 94.44 220 ASN A N 1
ATOM 1859 C CA . ASN A 1 220 ? -3.784 -9.898 0.096 1.00 94.44 220 ASN A CA 1
ATOM 1860 C C . ASN A 1 220 ? -4.067 -11.367 -0.273 1.00 94.44 220 ASN A C 1
ATOM 1862 O O . ASN A 1 220 ? -3.406 -11.942 -1.139 1.00 94.44 220 ASN A O 1
ATOM 1866 N N . GLU A 1 221 ? -5.079 -11.959 0.363 1.00 90.62 221 GLU A N 1
ATOM 1867 C CA . GLU A 1 221 ? -5.504 -13.347 0.108 1.00 90.62 221 GLU A CA 1
ATOM 1868 C C . GLU A 1 221 ? -6.013 -13.592 -1.323 1.00 90.62 221 GLU A C 1
ATOM 1870 O O . GLU A 1 221 ? -5.972 -14.720 -1.811 1.00 90.62 221 GLU A O 1
ATOM 1875 N N . ASP A 1 222 ? -6.456 -12.540 -2.018 1.00 90.69 222 ASP A N 1
ATOM 1876 C CA . ASP A 1 222 ? -6.900 -12.604 -3.413 1.00 90.69 222 ASP A CA 1
ATOM 1877 C C . ASP A 1 222 ? -5.730 -12.428 -4.418 1.00 90.69 222 ASP A C 1
ATOM 1879 O O . ASP A 1 222 ? -5.958 -12.348 -5.623 1.00 90.69 222 ASP A O 1
ATOM 1883 N N . ASN A 1 223 ? -4.473 -12.391 -3.947 1.00 91.38 223 ASN A N 1
ATOM 1884 C CA . ASN A 1 223 ? -3.240 -12.192 -4.731 1.00 91.38 223 ASN A CA 1
ATOM 1885 C C . ASN A 1 223 ? -3.113 -10.833 -5.445 1.00 91.38 223 ASN A C 1
ATOM 1887 O O . ASN A 1 223 ? -2.270 -10.679 -6.333 1.00 91.38 223 ASN A O 1
ATOM 1891 N N . PHE A 1 224 ? -3.898 -9.828 -5.054 1.00 94.00 224 PHE A N 1
ATOM 1892 C CA . PHE A 1 224 ? -3.663 -8.463 -5.514 1.00 94.00 224 PHE A CA 1
ATOM 1893 C C . PHE A 1 224 ? -2.405 -7.914 -4.854 1.00 94.00 224 PHE A C 1
ATOM 1895 O O . PHE A 1 224 ? -2.227 -8.026 -3.642 1.00 94.00 224 PHE A O 1
ATOM 1902 N N . VAL A 1 225 ? -1.543 -7.313 -5.664 1.00 95.69 225 VAL A N 1
ATOM 1903 C CA . VAL A 1 225 ? -0.320 -6.640 -5.252 1.00 95.69 225 VAL A CA 1
ATOM 1904 C C . VAL A 1 225 ? -0.629 -5.180 -4.965 1.00 95.69 225 VAL A C 1
ATOM 1906 O O . VAL A 1 225 ? -1.118 -4.444 -5.822 1.00 95.69 225 VAL A O 1
ATOM 1909 N N . PHE A 1 226 ? -0.283 -4.780 -3.754 1.00 96.12 226 PHE A N 1
ATOM 1910 C CA . PHE A 1 226 ? -0.282 -3.419 -3.258 1.00 96.12 226 PHE A CA 1
ATOM 1911 C C . PHE A 1 226 ? 1.157 -2.917 -3.254 1.00 96.12 226 PHE A C 1
ATOM 1913 O O . PHE A 1 226 ? 2.090 -3.692 -3.010 1.00 96.12 226 PHE A O 1
ATOM 1920 N N . ASP A 1 227 ? 1.343 -1.622 -3.487 1.00 94.75 227 ASP A N 1
ATOM 1921 C CA . ASP A 1 227 ? 2.655 -0.999 -3.417 1.00 94.75 227 ASP A CA 1
ATOM 1922 C C . ASP A 1 227 ? 2.651 0.276 -2.577 1.00 94.75 227 ASP A C 1
ATOM 1924 O O . ASP A 1 227 ? 1.738 1.097 -2.657 1.00 94.75 227 ASP A O 1
ATOM 1928 N N . LEU A 1 228 ? 3.692 0.439 -1.763 1.00 95.75 228 LEU A N 1
ATOM 1929 C CA . LEU A 1 228 ? 3.938 1.656 -1.000 1.00 95.75 228 LEU A CA 1
ATOM 1930 C C . LEU A 1 228 ? 5.425 2.012 -1.026 1.00 95.75 228 LEU A C 1
ATOM 1932 O O . LEU A 1 228 ? 6.291 1.140 -1.119 1.00 95.75 228 LEU A O 1
ATOM 1936 N N . ASN A 1 229 ? 5.719 3.305 -0.957 1.00 96.62 229 ASN A N 1
ATOM 1937 C CA . ASN A 1 229 ? 7.074 3.823 -0.802 1.00 96.62 229 ASN A CA 1
ATOM 1938 C C . ASN A 1 229 ? 7.238 4.374 0.613 1.00 96.62 229 ASN A C 1
ATOM 1940 O O . ASN A 1 229 ? 6.351 5.072 1.107 1.00 96.62 229 ASN A O 1
ATOM 1944 N N . ILE A 1 230 ? 8.372 4.091 1.248 1.00 97.38 230 ILE A N 1
ATOM 1945 C CA . ILE A 1 230 ? 8.731 4.635 2.560 1.00 97.38 230 ILE A CA 1
ATOM 1946 C C . ILE A 1 230 ? 10.010 5.439 2.402 1.00 97.38 230 ILE A C 1
ATOM 1948 O O . ILE A 1 230 ? 11.056 4.885 2.069 1.00 97.38 230 ILE A O 1
ATOM 1952 N N . LYS A 1 231 ? 9.942 6.740 2.673 1.00 96.38 231 LYS A N 1
ATOM 1953 C CA . LYS A 1 231 ? 11.089 7.642 2.653 1.00 96.38 231 LYS A CA 1
ATOM 1954 C C . LYS A 1 231 ? 11.435 8.079 4.067 1.00 96.38 231 LYS A C 1
ATOM 1956 O O . LYS A 1 231 ? 10.720 8.876 4.668 1.00 96.38 231 LYS A O 1
ATOM 1961 N N . HIS A 1 232 ? 12.569 7.608 4.563 1.00 96.50 232 HIS A N 1
ATOM 1962 C CA . HIS A 1 232 ? 13.149 8.078 5.815 1.00 96.50 232 HIS A CA 1
ATOM 1963 C C . HIS A 1 232 ? 14.009 9.296 5.550 1.00 96.50 232 HIS A C 1
ATOM 1965 O O . HIS A 1 232 ? 14.900 9.244 4.705 1.00 96.50 232 HIS A O 1
ATOM 1971 N N . ILE A 1 233 ? 13.770 10.363 6.299 1.00 93.75 233 ILE A N 1
ATOM 1972 C CA . ILE A 1 233 ? 14.588 11.567 6.312 1.00 93.75 233 ILE A CA 1
ATOM 1973 C C . ILE A 1 233 ? 15.424 11.542 7.585 1.00 93.75 233 ILE A C 1
ATOM 1975 O O . ILE A 1 233 ? 14.901 11.326 8.678 1.00 93.75 233 ILE A O 1
ATOM 1979 N N . TYR A 1 234 ? 16.723 11.757 7.433 1.00 92.75 234 TYR A N 1
ATOM 1980 C CA . TYR A 1 234 ? 17.695 11.700 8.511 1.00 92.75 234 TYR A CA 1
ATOM 1981 C C . TYR A 1 234 ? 18.193 13.091 8.884 1.00 92.75 234 TYR A C 1
ATOM 1983 O O . TYR A 1 234 ? 18.179 14.027 8.081 1.00 92.75 234 TYR A O 1
ATOM 1991 N N . ASP A 1 235 ? 18.651 13.203 10.124 1.00 90.44 235 ASP A N 1
ATOM 1992 C CA . ASP A 1 235 ? 19.373 14.364 10.614 1.00 90.44 235 ASP A CA 1
ATOM 1993 C C . ASP A 1 235 ? 20.704 14.579 9.873 1.00 90.44 235 ASP A C 1
ATOM 1995 O O . ASP A 1 235 ? 21.172 13.737 9.102 1.00 90.44 235 ASP A O 1
ATOM 1999 N N . SER A 1 236 ? 21.358 15.712 10.133 1.00 86.81 236 SER A N 1
ATOM 2000 C CA . SER A 1 236 ? 22.648 16.044 9.517 1.00 86.81 236 SER A CA 1
ATOM 2001 C C . SER A 1 236 ? 23.758 15.036 9.843 1.00 86.81 236 SER A C 1
ATOM 2003 O O . SER A 1 236 ? 24.723 14.939 9.084 1.00 86.81 236 SER A O 1
ATOM 2005 N N . THR A 1 237 ? 23.623 14.270 10.934 1.00 87.75 237 THR A N 1
ATOM 2006 C CA . THR A 1 237 ? 24.580 13.223 11.322 1.00 87.75 237 THR A CA 1
ATOM 2007 C C . THR A 1 237 ? 24.335 11.880 10.630 1.00 87.75 237 THR A C 1
ATOM 2009 O O . THR A 1 237 ? 25.173 10.989 10.744 1.00 87.75 237 THR A O 1
ATOM 2012 N N . LYS A 1 238 ? 23.231 11.729 9.879 1.00 89.50 238 LYS A N 1
ATOM 2013 C CA . LYS A 1 238 ? 22.813 10.484 9.203 1.00 89.50 238 LYS A CA 1
ATOM 2014 C C . LYS A 1 238 ? 22.520 9.322 10.158 1.00 89.50 238 LYS A C 1
ATOM 2016 O O . LYS A 1 238 ? 22.448 8.172 9.720 1.00 89.50 238 LYS A O 1
ATOM 2021 N N . THR A 1 239 ? 22.363 9.589 11.453 1.00 88.00 239 THR A N 1
ATOM 2022 C CA . THR A 1 239 ? 22.188 8.536 12.465 1.00 88.00 239 THR A CA 1
ATOM 2023 C C . THR A 1 239 ? 20.742 8.394 12.908 1.00 88.00 239 THR A C 1
ATOM 2025 O O . THR A 1 239 ? 20.305 7.287 13.224 1.00 88.00 239 THR A O 1
ATOM 2028 N N . LYS A 1 240 ? 19.975 9.489 12.896 1.00 91.06 240 LYS A N 1
ATOM 2029 C CA . LYS A 1 240 ? 18.617 9.517 13.433 1.00 91.06 240 LYS A CA 1
ATOM 2030 C C . LYS A 1 240 ? 17.612 9.869 12.348 1.00 91.06 240 LYS A C 1
ATOM 2032 O O . LYS A 1 240 ? 17.770 10.865 11.650 1.00 91.06 240 LYS A O 1
ATOM 2037 N N . ILE A 1 241 ? 16.549 9.073 12.254 1.00 93.06 241 ILE A N 1
ATOM 2038 C CA . ILE A 1 241 ? 15.373 9.406 11.446 1.00 93.06 241 ILE A CA 1
ATOM 2039 C C . ILE A 1 241 ? 14.640 10.559 12.141 1.00 93.06 241 ILE A C 1
ATOM 2041 O O . ILE A 1 241 ? 14.275 10.442 13.312 1.00 93.06 241 ILE A O 1
ATOM 2045 N N . ILE A 1 242 ? 14.458 11.669 11.429 1.00 92.81 242 ILE A N 1
ATOM 2046 C CA . ILE A 1 242 ? 13.735 12.858 11.903 1.00 92.81 242 ILE A CA 1
ATOM 2047 C C . ILE A 1 242 ? 12.322 12.947 11.330 1.00 92.81 242 ILE A C 1
ATOM 2049 O O . ILE A 1 242 ? 11.463 13.565 11.948 1.00 92.81 242 ILE A O 1
ATOM 2053 N N . ASP A 1 243 ? 12.087 12.332 10.173 1.00 91.56 243 ASP A N 1
ATOM 2054 C CA . ASP A 1 243 ? 10.780 12.271 9.526 1.00 91.56 243 ASP A CA 1
ATOM 2055 C C . ASP A 1 243 ? 10.682 10.993 8.680 1.00 91.56 243 ASP A C 1
ATOM 2057 O O . ASP A 1 243 ? 11.691 10.470 8.194 1.00 91.56 243 ASP A O 1
ATOM 2061 N N . SER A 1 244 ? 9.468 10.480 8.520 1.00 93.88 244 SER A N 1
ATOM 2062 C CA . SER A 1 244 ? 9.169 9.308 7.706 1.00 93.88 244 SER A CA 1
ATOM 2063 C C . SER A 1 244 ? 7.921 9.574 6.885 1.00 93.88 244 SER A C 1
ATOM 2065 O O . SER A 1 244 ? 6.857 9.875 7.425 1.00 93.88 244 SER A O 1
ATOM 2067 N N . LYS A 1 245 ? 8.056 9.465 5.564 1.00 93.88 245 LYS A N 1
ATOM 2068 C CA . LYS A 1 245 ? 6.970 9.702 4.616 1.00 93.88 245 LYS A CA 1
ATOM 2069 C C . LYS A 1 245 ? 6.584 8.395 3.959 1.00 93.88 245 LYS A C 1
ATOM 2071 O O . LYS A 1 245 ? 7.404 7.785 3.275 1.00 93.88 245 LYS A O 1
ATOM 2076 N N . VAL A 1 246 ? 5.329 8.002 4.133 1.00 95.38 246 VAL A N 1
ATOM 2077 C CA . VAL A 1 246 ? 4.746 6.845 3.459 1.00 95.38 246 VAL A CA 1
ATOM 2078 C C . VAL A 1 246 ? 3.913 7.336 2.279 1.00 95.38 246 VAL A C 1
ATOM 2080 O O . VAL A 1 246 ? 3.255 8.370 2.342 1.00 95.38 246 VAL A O 1
ATOM 2083 N N . THR A 1 247 ? 3.985 6.643 1.150 1.00 93.44 247 THR A N 1
ATOM 2084 C CA . THR A 1 247 ? 3.136 6.913 -0.014 1.00 93.44 247 THR A CA 1
ATOM 2085 C C . THR A 1 247 ? 2.577 5.597 -0.512 1.00 93.44 247 THR A C 1
ATOM 2087 O O . THR A 1 247 ? 3.293 4.828 -1.150 1.00 93.44 247 THR A O 1
ATOM 2090 N N . LEU A 1 248 ? 1.312 5.339 -0.189 1.00 93.94 248 LEU A N 1
ATOM 2091 C CA . LEU A 1 248 ? 0.560 4.202 -0.703 1.00 93.94 248 LEU A CA 1
ATOM 2092 C C . LEU A 1 248 ? 0.083 4.501 -2.129 1.00 93.94 248 LEU A C 1
ATOM 2094 O O . LEU A 1 248 ? -0.357 5.609 -2.439 1.00 93.94 248 LEU A O 1
ATOM 2098 N N . SER A 1 249 ? 0.183 3.509 -3.004 1.00 89.88 249 SER A N 1
ATOM 2099 C CA . SER A 1 249 ? -0.354 3.593 -4.353 1.00 89.88 249 SER A CA 1
ATOM 2100 C C . SER A 1 249 ? -1.882 3.486 -4.336 1.00 89.88 249 SER A C 1
ATOM 2102 O O . SER A 1 249 ? -2.424 2.591 -3.688 1.00 89.88 249 SER A O 1
ATOM 2104 N N . PRO A 1 250 ? -2.604 4.355 -5.068 1.00 85.25 250 PRO A N 1
ATOM 2105 C CA . PRO A 1 250 ? -4.054 4.238 -5.234 1.00 85.25 250 PRO A CA 1
ATOM 2106 C C . PRO A 1 250 ? -4.460 3.094 -6.179 1.00 85.25 250 PRO A C 1
ATOM 2108 O O . PRO A 1 250 ? -5.654 2.900 -6.430 1.00 85.25 250 PRO A O 1
ATOM 2111 N N . TRP A 1 251 ? -3.483 2.382 -6.748 1.00 88.69 251 TRP A N 1
ATOM 2112 C CA . TRP A 1 251 ? -3.690 1.303 -7.703 1.00 88.69 251 TRP A CA 1
ATOM 2113 C C . TRP A 1 251 ? -3.285 -0.042 -7.115 1.00 88.69 251 TRP A C 1
ATOM 2115 O O . TRP A 1 251 ? -2.300 -0.143 -6.387 1.00 88.69 251 TRP A O 1
ATOM 2125 N N . LEU A 1 252 ? -4.022 -1.080 -7.497 1.00 91.75 252 LEU A N 1
ATOM 2126 C CA . LEU A 1 252 ? -3.687 -2.473 -7.219 1.00 91.75 252 LEU A CA 1
ATOM 2127 C C . LEU A 1 252 ? -3.307 -3.170 -8.515 1.00 91.75 252 LEU A C 1
ATOM 2129 O O . LEU A 1 252 ? -3.826 -2.828 -9.574 1.00 91.75 252 LEU A O 1
ATOM 2133 N N . LYS A 1 253 ? -2.445 -4.177 -8.429 1.00 92.31 253 LYS A N 1
ATOM 2134 C CA . LYS A 1 253 ? -2.030 -4.970 -9.589 1.00 92.31 253 LYS A CA 1
ATOM 2135 C C . LYS A 1 253 ? -2.360 -6.431 -9.388 1.00 92.31 253 LYS A C 1
ATOM 2137 O O . LYS A 1 253 ? -2.209 -6.951 -8.290 1.00 92.31 253 LYS A O 1
ATOM 2142 N N . ILE A 1 254 ? -2.749 -7.121 -10.447 1.00 91.81 254 ILE A N 1
ATOM 2143 C CA . ILE A 1 254 ? -2.889 -8.576 -10.428 1.00 91.81 254 ILE A CA 1
ATOM 2144 C C . ILE A 1 254 ? -2.462 -9.157 -11.769 1.00 91.81 254 ILE A C 1
ATOM 2146 O O . ILE A 1 254 ? -2.747 -8.593 -12.821 1.00 91.81 254 ILE A O 1
ATOM 2150 N N . LEU A 1 255 ? -1.772 -10.293 -11.743 1.00 90.25 255 LEU A N 1
ATOM 2151 C CA . LEU A 1 255 ? -1.427 -11.011 -12.968 1.00 90.25 255 LEU A CA 1
ATOM 2152 C C . LEU A 1 255 ? -2.633 -11.836 -13.473 1.00 90.25 255 LEU A C 1
ATOM 2154 O O . LEU A 1 255 ? -3.339 -12.430 -12.647 1.00 90.25 255 LEU A O 1
ATOM 2158 N N . PRO A 1 256 ? -2.876 -11.921 -14.797 1.00 88.00 256 PRO A N 1
ATOM 2159 C CA . PRO A 1 256 ? -4.107 -12.494 -15.356 1.00 88.00 256 PRO A CA 1
ATOM 2160 C C . PRO A 1 256 ? -4.427 -13.928 -14.911 1.00 88.00 256 PRO A C 1
ATOM 2162 O O . PRO A 1 256 ? -5.588 -14.251 -14.648 1.00 88.00 256 PRO A O 1
ATOM 2165 N N . ASP A 1 257 ? -3.422 -14.796 -14.785 1.00 87.62 257 ASP A N 1
ATOM 2166 C CA . ASP A 1 257 ? -3.637 -16.177 -14.340 1.00 87.62 257 ASP A CA 1
ATOM 2167 C C . ASP A 1 257 ? -4.109 -16.285 -12.880 1.00 87.62 257 ASP A C 1
ATOM 2169 O O . ASP A 1 257 ? -4.792 -17.250 -12.536 1.00 87.62 257 ASP A O 1
ATOM 2173 N N . TYR A 1 258 ? -3.795 -15.309 -12.023 1.00 87.25 258 TYR A N 1
ATOM 2174 C CA . TYR A 1 258 ? -4.272 -15.286 -10.633 1.00 87.25 258 TYR A CA 1
ATOM 2175 C C . TYR A 1 258 ? -5.689 -14.727 -10.542 1.00 87.25 258 TYR A C 1
ATOM 2177 O O . TYR A 1 258 ? -6.506 -15.270 -9.803 1.00 87.25 258 TYR A O 1
ATOM 2185 N N . LEU A 1 259 ? -6.015 -13.713 -11.353 1.00 85.44 259 LEU A N 1
ATOM 2186 C CA . LEU A 1 259 ? -7.374 -13.167 -11.432 1.00 85.44 259 LEU A CA 1
ATOM 2187 C C . LEU A 1 259 ? -8.386 -14.234 -11.880 1.00 85.44 259 LEU A C 1
ATOM 2189 O O . LEU A 1 259 ? -9.486 -14.318 -11.344 1.00 85.44 259 LEU A O 1
ATOM 2193 N N . ASN A 1 260 ? -7.994 -15.080 -12.834 1.00 80.38 260 ASN A N 1
ATOM 2194 C CA . ASN A 1 260 ? -8.836 -16.158 -13.356 1.00 80.38 260 ASN A CA 1
ATOM 2195 C C . ASN A 1 260 ? -8.784 -17.448 -12.515 1.00 80.38 260 ASN A C 1
ATOM 2197 O O . ASN A 1 260 ? -9.352 -18.461 -12.920 1.00 80.38 260 ASN A O 1
ATOM 2201 N N . GLY A 1 261 ? -8.061 -17.452 -11.388 1.00 79.50 261 GLY A N 1
ATOM 2202 C CA . GLY A 1 261 ? -7.913 -18.624 -10.519 1.00 79.50 261 GLY A CA 1
ATOM 2203 C C . GLY A 1 261 ? -7.130 -19.793 -11.130 1.00 79.50 261 GLY A C 1
ATOM 2204 O O . GLY A 1 261 ? -7.174 -20.900 -10.599 1.00 79.50 261 GLY A O 1
ATOM 2205 N N . LYS A 1 262 ? -6.401 -19.578 -12.235 1.00 78.88 262 LYS A N 1
ATOM 2206 C CA . LYS A 1 262 ? -5.556 -20.604 -12.875 1.00 78.88 262 LYS A CA 1
ATOM 2207 C C . LYS A 1 262 ? -4.286 -20.889 -12.073 1.00 78.88 262 LYS A C 1
ATOM 2209 O O . LYS A 1 262 ? -3.731 -21.982 -12.169 1.00 78.88 262 LYS A O 1
ATOM 2214 N N . LYS A 1 263 ? -3.819 -19.910 -11.294 1.00 80.00 263 LYS A N 1
ATOM 2215 C CA . LYS A 1 263 ? -2.682 -20.031 -10.376 1.00 80.00 263 LYS A CA 1
ATOM 2216 C C . LYS A 1 263 ? -3.068 -19.545 -8.986 1.00 80.00 263 LYS A C 1
ATOM 2218 O O . LYS A 1 263 ? -3.792 -18.567 -8.840 1.00 80.00 263 LYS A O 1
ATOM 2223 N N . THR A 1 264 ? -2.549 -20.228 -7.969 1.00 78.19 264 THR A N 1
ATOM 2224 C CA . THR A 1 264 ? -2.860 -19.952 -6.556 1.00 78.19 264 THR A CA 1
ATOM 2225 C C . THR A 1 264 ? -1.645 -19.506 -5.743 1.00 78.19 264 THR A C 1
ATOM 2227 O O . THR A 1 264 ? -1.814 -18.877 -4.707 1.00 78.19 264 THR A O 1
ATOM 2230 N N . ASN A 1 265 ? -0.425 -19.798 -6.207 1.00 82.19 265 ASN A N 1
ATOM 2231 C CA . ASN A 1 265 ? 0.811 -19.527 -5.467 1.00 82.19 265 ASN A CA 1
ATOM 2232 C C . ASN A 1 265 ? 1.562 -18.343 -6.081 1.00 82.19 265 ASN A C 1
ATOM 2234 O O . ASN A 1 265 ? 2.397 -18.526 -6.969 1.00 82.19 265 ASN A O 1
ATOM 2238 N N . PHE A 1 266 ? 1.252 -17.130 -5.623 1.00 86.62 266 PHE A N 1
ATOM 2239 C CA . PHE A 1 266 ? 1.882 -15.918 -6.137 1.00 86.62 266 PHE A CA 1
ATOM 2240 C C . PHE A 1 266 ? 3.328 -15.775 -5.647 1.00 86.62 266 PHE A C 1
ATOM 2242 O O . PHE A 1 266 ? 3.595 -15.589 -4.458 1.00 86.62 266 PHE A O 1
ATOM 2249 N N . ASN A 1 267 ? 4.288 -15.836 -6.573 1.00 90.56 267 ASN A N 1
ATOM 2250 C CA . ASN A 1 267 ? 5.696 -15.602 -6.260 1.00 90.56 267 ASN A CA 1
ATOM 2251 C C . ASN A 1 267 ? 6.001 -14.097 -6.232 1.00 90.56 267 ASN A C 1
ATOM 2253 O O . ASN A 1 267 ? 6.528 -13.534 -7.196 1.00 90.56 267 ASN A O 1
ATOM 2257 N N . LEU A 1 268 ? 5.699 -13.461 -5.095 1.00 92.00 268 LEU A N 1
ATOM 2258 C CA . LEU A 1 268 ? 5.940 -12.031 -4.884 1.00 92.00 268 LEU A CA 1
ATOM 2259 C C . LEU A 1 268 ? 7.413 -11.649 -5.083 1.00 92.00 268 LEU A C 1
ATOM 2261 O O . LEU A 1 268 ? 7.685 -10.561 -5.572 1.00 92.00 268 LEU A O 1
ATOM 2265 N N . LYS A 1 269 ? 8.366 -12.537 -4.768 1.00 93.25 269 LYS A N 1
ATOM 2266 C CA . LYS A 1 269 ? 9.803 -12.262 -4.932 1.00 93.25 269 LYS A CA 1
ATOM 2267 C C . LYS A 1 269 ? 10.193 -12.111 -6.390 1.00 93.25 269 LYS A C 1
ATOM 2269 O O . LYS A 1 269 ? 10.880 -11.158 -6.742 1.00 93.25 269 LYS A O 1
ATOM 2274 N N . GLN A 1 270 ? 9.745 -13.038 -7.228 1.00 91.31 270 GLN A N 1
ATOM 2275 C CA . GLN A 1 270 ? 10.004 -12.963 -8.659 1.00 91.31 270 GLN A CA 1
ATOM 2276 C C . GLN A 1 270 ? 9.293 -11.758 -9.281 1.00 91.31 270 GLN A C 1
ATOM 2278 O O . GLN A 1 270 ? 9.914 -11.033 -10.049 1.00 91.31 270 GLN A O 1
ATOM 2283 N N . TYR A 1 271 ? 8.037 -11.502 -8.896 1.00 92.25 271 TYR A N 1
ATOM 2284 C CA . TYR A 1 271 ? 7.300 -10.324 -9.355 1.00 92.25 271 TYR A CA 1
ATOM 2285 C C . TYR A 1 271 ? 8.019 -9.020 -8.988 1.00 92.25 271 TYR A C 1
ATOM 2287 O O . TYR A 1 271 ? 8.246 -8.178 -9.851 1.00 92.25 271 TYR A O 1
ATOM 2295 N N . PHE A 1 272 ? 8.425 -8.875 -7.722 1.00 91.81 272 PHE A N 1
ATOM 2296 C CA . PHE A 1 272 ? 9.151 -7.707 -7.222 1.00 91.81 272 PHE A CA 1
ATOM 2297 C C . PHE A 1 272 ? 10.438 -7.475 -8.017 1.00 91.81 272 PHE A C 1
ATOM 2299 O O . PHE A 1 272 ? 10.663 -6.372 -8.503 1.00 91.81 272 PHE A O 1
ATOM 2306 N N . PHE A 1 273 ? 11.239 -8.527 -8.206 1.00 89.19 273 PHE A N 1
ATOM 2307 C CA . PHE A 1 273 ? 12.501 -8.463 -8.940 1.00 89.19 273 PHE A CA 1
ATOM 2308 C C . PHE A 1 273 ? 12.309 -8.028 -10.402 1.00 89.19 273 PHE A C 1
ATOM 2310 O O . PHE A 1 273 ? 12.981 -7.109 -10.865 1.00 89.19 273 PHE A O 1
ATOM 2317 N N . ILE A 1 274 ? 11.360 -8.642 -11.121 1.00 88.44 274 ILE A N 1
ATOM 2318 C CA . ILE A 1 274 ? 11.069 -8.284 -12.517 1.00 88.44 274 ILE A CA 1
ATOM 2319 C C . ILE A 1 274 ? 10.584 -6.835 -12.617 1.00 88.44 274 ILE A C 1
ATOM 2321 O O . ILE A 1 274 ? 11.055 -6.093 -13.474 1.00 88.44 274 ILE A O 1
ATOM 2325 N N . MET A 1 275 ? 9.665 -6.420 -11.742 1.00 84.06 275 MET A N 1
ATOM 2326 C CA . MET A 1 275 ? 9.052 -5.091 -11.815 1.00 84.06 275 MET A CA 1
ATOM 2327 C C . MET A 1 275 ? 9.997 -3.967 -11.393 1.00 84.06 275 MET A C 1
ATOM 2329 O O . MET A 1 275 ? 9.899 -2.875 -11.947 1.00 84.06 275 MET A O 1
ATOM 2333 N N . LEU A 1 276 ? 10.890 -4.209 -10.429 1.00 83.50 276 LEU A N 1
ATOM 2334 C CA . LEU A 1 276 ? 11.827 -3.193 -9.954 1.00 83.50 276 LEU A CA 1
ATOM 2335 C C . LEU A 1 276 ? 13.013 -3.010 -10.907 1.00 83.50 276 LEU A C 1
ATOM 2337 O O . LEU A 1 276 ? 13.402 -1.884 -11.182 1.00 83.50 276 LEU A O 1
ATOM 2341 N N . HIS A 1 277 ? 13.578 -4.094 -11.443 1.00 81.88 277 HIS A N 1
ATOM 2342 C CA . HIS A 1 277 ? 14.798 -4.012 -12.256 1.00 81.88 277 HIS A CA 1
ATOM 2343 C C . HIS A 1 277 ? 14.539 -3.961 -13.766 1.00 81.88 277 HIS A C 1
ATOM 2345 O O . HIS A 1 277 ? 15.483 -3.983 -14.563 1.00 81.88 277 HIS A O 1
ATOM 2351 N N . PHE A 1 278 ? 13.278 -3.886 -14.194 1.00 78.50 278 PHE A N 1
ATOM 2352 C CA . PHE A 1 278 ? 12.947 -3.641 -15.591 1.00 78.50 278 PHE A CA 1
ATOM 2353 C C . PHE A 1 278 ? 13.283 -2.198 -15.984 1.00 78.50 278 PHE A C 1
ATOM 2355 O O . PHE A 1 278 ? 12.854 -1.240 -15.350 1.00 78.50 278 PHE A O 1
ATOM 2362 N N . GLY A 1 279 ? 14.036 -2.032 -17.072 1.00 58.66 279 GLY A N 1
ATOM 2363 C CA . GLY A 1 279 ? 14.291 -0.715 -17.666 1.00 58.66 279 GLY A CA 1
ATOM 2364 C C . GLY A 1 279 ? 15.268 0.193 -16.903 1.00 58.66 279 GLY A C 1
ATOM 2365 O O . GLY A 1 279 ? 15.727 1.173 -17.488 1.00 58.66 279 GLY A O 1
ATOM 2366 N N . GLU A 1 280 ? 15.657 -0.134 -15.669 1.00 60.25 280 GLU A N 1
ATOM 2367 C CA . GLU A 1 280 ? 16.588 0.682 -14.881 1.00 60.25 280 GLU A CA 1
ATOM 2368 C C . GLU A 1 280 ? 18.037 0.641 -15.403 1.00 60.25 280 GLU A C 1
ATOM 2370 O O . GLU A 1 280 ? 18.504 -0.341 -15.986 1.00 60.25 280 GLU A O 1
ATOM 2375 N N . GLN A 1 281 ? 18.781 1.725 -15.153 1.00 55.44 281 GLN A N 1
ATOM 2376 C CA . GLN A 1 281 ? 20.239 1.832 -15.328 1.00 55.44 281 GLN A CA 1
ATOM 2377 C C . GLN A 1 281 ? 20.968 1.110 -14.171 1.00 55.44 281 GLN A C 1
ATOM 2379 O O . GLN A 1 281 ? 21.798 1.696 -13.481 1.00 55.44 281 GLN A O 1
ATOM 2384 N N . ASN A 1 282 ? 20.608 -0.148 -13.904 1.00 57.41 282 ASN A N 1
ATOM 2385 C CA . ASN A 1 282 ? 21.134 -0.952 -12.798 1.00 57.41 282 ASN A CA 1
ATOM 2386 C C . ASN A 1 282 ? 21.936 -2.150 -13.357 1.00 57.41 282 ASN A C 1
ATOM 2388 O O . ASN A 1 282 ? 21.530 -2.717 -14.374 1.00 57.41 282 ASN A O 1
ATOM 2392 N N . PRO A 1 283 ? 23.055 -2.576 -12.736 1.00 58.31 283 PRO A N 1
ATOM 2393 C CA . PRO A 1 283 ? 23.777 -3.799 -13.115 1.00 58.31 283 PRO A CA 1
ATOM 2394 C C . PRO A 1 283 ? 22.920 -5.080 -13.165 1.00 58.31 283 PRO A C 1
ATOM 2396 O O . PRO A 1 283 ? 23.298 -6.016 -13.863 1.00 58.31 283 PRO A O 1
ATOM 2399 N N . PHE A 1 284 ? 21.771 -5.128 -12.481 1.00 66.44 284 PHE A N 1
ATOM 2400 C CA . PHE A 1 284 ? 20.838 -6.269 -12.488 1.00 66.44 284 PHE A CA 1
ATOM 2401 C C . PHE A 1 284 ? 19.640 -6.088 -13.434 1.00 66.44 284 PHE A C 1
ATOM 2403 O O . PHE A 1 284 ? 18.570 -6.646 -13.198 1.00 66.44 284 PHE A O 1
ATOM 2410 N N . LYS A 1 285 ? 19.800 -5.283 -14.490 1.00 77.25 285 LYS A N 1
ATOM 2411 C CA . LYS A 1 285 ? 18.726 -4.945 -15.428 1.00 77.25 285 LYS A CA 1
ATOM 2412 C C . LYS A 1 285 ? 18.054 -6.188 -16.014 1.00 77.25 285 LYS A C 1
ATOM 2414 O O . LYS A 1 285 ? 18.706 -7.029 -16.629 1.00 77.25 285 LYS A O 1
ATOM 2419 N N . ILE A 1 286 ? 16.730 -6.226 -15.911 1.00 80.69 286 ILE A N 1
ATOM 2420 C CA . ILE A 1 286 ? 15.892 -7.201 -16.601 1.00 80.69 286 ILE A CA 1
ATOM 2421 C C . ILE A 1 286 ? 15.607 -6.696 -18.012 1.00 80.69 286 ILE A C 1
ATOM 2423 O O . ILE A 1 286 ? 15.145 -5.565 -18.213 1.00 80.69 286 ILE A O 1
ATOM 2427 N N . GLY A 1 287 ? 15.938 -7.529 -18.999 1.00 82.06 287 GLY A N 1
ATOM 2428 C CA . GLY A 1 287 ? 15.685 -7.235 -20.401 1.00 82.06 287 GLY A CA 1
ATOM 2429 C C . GLY A 1 287 ? 14.187 -7.276 -20.726 1.00 82.06 287 GLY A C 1
ATOM 2430 O O . GLY A 1 287 ? 13.427 -7.965 -20.044 1.00 82.06 287 GLY A O 1
ATOM 2431 N N . PRO A 1 288 ? 13.737 -6.589 -21.793 1.00 83.94 288 PRO A N 1
ATOM 2432 C CA . PRO A 1 288 ? 12.348 -6.671 -22.244 1.00 83.94 288 PRO A CA 1
ATOM 2433 C C . PRO A 1 288 ? 11.881 -8.104 -22.501 1.00 83.94 288 PRO A C 1
ATOM 2435 O O . PRO A 1 288 ? 10.782 -8.451 -22.095 1.00 83.94 288 PRO A O 1
ATOM 2438 N N . LEU A 1 289 ? 12.737 -8.950 -23.089 1.00 85.31 289 LEU A N 1
ATOM 2439 C CA . LEU A 1 289 ? 12.406 -10.350 -23.357 1.00 85.31 289 LEU A CA 1
ATOM 2440 C C . LEU A 1 289 ? 12.119 -11.136 -22.072 1.00 85.31 289 LEU A C 1
ATOM 2442 O O . LEU A 1 289 ? 11.121 -11.842 -22.013 1.00 85.31 289 LEU A O 1
ATOM 2446 N N . ASP A 1 290 ? 12.953 -10.998 -21.040 1.00 86.62 290 ASP A N 1
ATOM 2447 C CA . ASP A 1 290 ? 12.772 -11.723 -19.775 1.00 86.62 290 ASP A CA 1
ATOM 2448 C C . ASP A 1 290 ? 11.483 -11.300 -19.063 1.00 86.62 290 ASP A C 1
ATOM 2450 O O . ASP A 1 290 ? 10.764 -12.140 -18.517 1.00 86.62 290 ASP A O 1
ATOM 2454 N N . LYS A 1 291 ? 11.167 -9.999 -19.109 1.00 87.50 291 LYS A N 1
ATOM 2455 C CA . LYS A 1 291 ? 9.895 -9.468 -18.613 1.00 87.50 291 LYS A CA 1
ATOM 2456 C C . LYS A 1 291 ? 8.718 -10.058 -19.396 1.00 87.50 291 LYS A C 1
ATOM 2458 O O . LYS A 1 291 ? 7.814 -10.607 -18.773 1.00 87.50 291 LYS A O 1
ATOM 2463 N N . THR A 1 292 ? 8.762 -10.017 -20.728 1.00 86.44 292 THR A N 1
ATOM 2464 C CA . THR A 1 292 ? 7.704 -10.569 -21.585 1.00 86.44 292 THR A CA 1
ATOM 2465 C C . THR A 1 292 ? 7.509 -12.063 -21.349 1.00 86.44 292 THR A C 1
ATOM 2467 O O . THR A 1 292 ? 6.384 -12.494 -21.136 1.00 86.44 292 THR A O 1
ATOM 2470 N N . VAL A 1 293 ? 8.582 -12.858 -21.291 1.00 89.12 293 VAL A N 1
ATOM 2471 C CA . VAL A 1 293 ? 8.498 -14.303 -21.014 1.00 89.12 293 VAL A CA 1
ATOM 2472 C C . VAL A 1 293 ? 7.863 -14.563 -19.648 1.00 89.12 293 VAL A C 1
ATOM 2474 O O . VAL A 1 293 ? 7.020 -15.451 -19.510 1.00 89.12 293 VAL A O 1
ATOM 2477 N N . TYR A 1 294 ? 8.243 -13.790 -18.628 1.00 91.69 294 TYR A N 1
ATOM 2478 C CA . TYR A 1 294 ? 7.633 -13.887 -17.305 1.00 91.69 294 TYR A CA 1
ATOM 2479 C C . TYR A 1 294 ? 6.129 -13.576 -17.345 1.00 91.69 294 TYR A C 1
ATOM 2481 O O . TYR A 1 294 ? 5.334 -14.364 -16.829 1.00 91.69 294 TYR A O 1
ATOM 2489 N N . GLU A 1 295 ? 5.736 -12.472 -17.975 1.00 88.88 295 GLU A N 1
ATOM 2490 C CA . GLU A 1 295 ? 4.342 -12.032 -18.087 1.00 88.88 295 GLU A CA 1
ATOM 2491 C C . GLU A 1 295 ? 3.497 -13.015 -18.901 1.00 88.88 295 GLU A C 1
ATOM 2493 O O . GLU A 1 295 ? 2.471 -13.487 -18.414 1.00 88.88 295 GLU A O 1
ATOM 2498 N N . GLU A 1 296 ? 3.960 -13.432 -20.080 1.00 87.81 296 GLU A N 1
ATOM 2499 C CA . GLU A 1 296 ? 3.298 -14.446 -20.909 1.00 87.81 296 GLU A CA 1
ATOM 2500 C C . GLU A 1 296 ? 3.107 -15.764 -20.151 1.00 87.81 296 GLU A C 1
ATOM 2502 O O . GLU A 1 296 ? 2.036 -16.371 -20.217 1.00 87.81 296 GLU A O 1
ATOM 2507 N N . SER A 1 297 ? 4.094 -16.176 -19.344 1.00 89.62 297 SER A N 1
ATOM 2508 C CA . SER A 1 297 ? 3.976 -17.376 -18.505 1.00 89.62 297 SER A CA 1
ATOM 2509 C C . SER A 1 297 ? 2.900 -17.268 -17.414 1.00 89.62 297 SER A C 1
ATOM 2511 O O . SER A 1 297 ? 2.568 -18.274 -16.780 1.00 89.62 297 SER A O 1
ATOM 2513 N N . LEU A 1 298 ? 2.377 -16.066 -17.157 1.00 89.56 298 LEU A N 1
ATOM 2514 C CA . LEU A 1 298 ? 1.374 -15.747 -16.135 1.00 89.56 298 LEU A CA 1
ATOM 2515 C C . LEU A 1 298 ? 0.100 -15.130 -16.738 1.00 89.56 298 LEU A C 1
ATOM 2517 O O . LEU A 1 298 ? -0.708 -14.533 -16.018 1.00 89.56 298 LEU A O 1
ATOM 2521 N N . GLY A 1 299 ? -0.099 -15.329 -18.044 1.00 82.31 299 GLY A N 1
ATOM 2522 C CA . GLY A 1 299 ? -1.303 -14.936 -18.769 1.00 82.31 299 GLY A CA 1
ATOM 2523 C C . GLY A 1 299 ? -1.268 -13.519 -19.348 1.00 82.31 299 GLY A C 1
ATOM 2524 O O . GLY A 1 299 ? -2.305 -13.055 -19.819 1.00 82.31 299 GLY A O 1
ATOM 2525 N N . GLY A 1 300 ? -0.112 -12.851 -19.328 1.00 84.81 300 GLY A N 1
ATOM 2526 C CA . GLY A 1 300 ? 0.129 -11.531 -19.912 1.00 84.81 300 GLY A CA 1
ATOM 2527 C C . GLY A 1 300 ? 0.529 -10.467 -18.888 1.00 84.81 300 GLY A C 1
ATOM 2528 O O . GLY A 1 300 ? 0.905 -10.772 -17.752 1.00 84.81 300 GLY A O 1
ATOM 2529 N N . ASP A 1 301 ? 0.439 -9.206 -19.310 1.00 83.00 301 ASP A N 1
ATOM 2530 C CA . ASP A 1 301 ? 0.803 -8.045 -18.497 1.00 83.00 301 ASP A CA 1
ATOM 2531 C C . ASP A 1 301 ? -0.031 -7.942 -17.204 1.00 83.00 301 ASP A C 1
ATOM 2533 O O . ASP A 1 301 ? -1.216 -8.309 -17.189 1.00 83.00 301 ASP A O 1
ATOM 2537 N N . PRO A 1 302 ? 0.540 -7.389 -16.114 1.00 87.81 302 PRO A N 1
ATOM 2538 C CA . PRO A 1 302 ? -0.216 -7.061 -14.914 1.00 87.81 302 PRO A CA 1
ATOM 2539 C C . PRO A 1 302 ? -1.413 -6.161 -15.229 1.00 87.81 302 PRO A C 1
ATOM 2541 O O . PRO A 1 302 ? -1.302 -5.133 -15.895 1.00 87.81 302 PRO A O 1
ATOM 2544 N N . ILE A 1 303 ? -2.567 -6.540 -14.695 1.00 86.38 303 ILE A N 1
ATOM 2545 C CA . ILE A 1 303 ? -3.796 -5.770 -14.784 1.00 86.38 303 ILE A CA 1
ATOM 2546 C C . ILE A 1 303 ? -3.831 -4.792 -13.613 1.00 86.38 303 ILE A C 1
ATOM 2548 O O . ILE A 1 303 ? -3.851 -5.207 -12.452 1.00 86.38 303 ILE A O 1
ATOM 2552 N N . ASP A 1 304 ? -3.876 -3.502 -13.926 1.00 86.88 304 ASP A N 1
ATOM 2553 C CA . ASP A 1 304 ? -4.061 -2.439 -12.944 1.00 86.88 304 ASP A CA 1
ATOM 2554 C C . ASP A 1 304 ? -5.539 -2.294 -12.561 1.00 86.88 304 ASP A C 1
ATOM 2556 O O . ASP A 1 304 ? -6.434 -2.400 -13.398 1.00 86.88 304 ASP A O 1
ATOM 2560 N N . PHE A 1 305 ? -5.793 -1.972 -11.299 1.00 88.75 305 PHE A N 1
ATOM 2561 C CA . PHE A 1 305 ? -7.099 -1.653 -10.742 1.00 88.75 305 PHE A CA 1
ATOM 2562 C C . PHE A 1 305 ? -7.021 -0.308 -10.020 1.00 88.75 305 PHE A C 1
ATOM 2564 O O . PHE A 1 305 ? -6.200 -0.119 -9.129 1.00 88.75 305 PHE A O 1
ATOM 2571 N N . SER A 1 306 ? -7.872 0.633 -10.413 1.00 87.38 306 SER A N 1
ATOM 2572 C CA . SER A 1 306 ? -7.966 1.983 -9.859 1.00 87.38 306 SER A CA 1
ATOM 2573 C C . SER A 1 306 ? -9.075 2.060 -8.819 1.00 87.38 306 SER A C 1
ATOM 2575 O O . SER A 1 306 ? -10.182 1.587 -9.068 1.00 87.38 306 SER A O 1
ATOM 2577 N N . MET A 1 307 ? -8.808 2.702 -7.684 1.00 87.56 307 MET A N 1
ATOM 2578 C CA . MET A 1 307 ? -9.840 3.018 -6.695 1.00 87.56 307 MET A CA 1
ATOM 2579 C C . MET A 1 307 ? -10.896 3.978 -7.270 1.00 87.56 307 MET A C 1
ATOM 2581 O O . MET A 1 307 ? -10.545 4.943 -7.955 1.00 87.56 307 MET A O 1
ATOM 2585 N N . ILE A 1 308 ? -12.176 3.721 -6.979 1.00 85.44 308 ILE A N 1
ATOM 2586 C CA . ILE A 1 308 ? -13.297 4.507 -7.522 1.00 85.44 308 ILE A CA 1
ATOM 2587 C C . ILE A 1 308 ? -14.376 4.905 -6.516 1.00 85.44 308 ILE A C 1
ATOM 2589 O O . ILE A 1 308 ? -15.053 5.899 -6.756 1.00 85.44 308 ILE A O 1
ATOM 2593 N N . ASP A 1 309 ? -14.579 4.143 -5.440 1.00 84.94 309 ASP A N 1
ATOM 2594 C CA . ASP A 1 309 ? -15.641 4.418 -4.464 1.00 84.94 309 ASP A CA 1
ATOM 2595 C C . ASP A 1 309 ? -15.403 3.663 -3.145 1.00 84.94 309 ASP A C 1
ATOM 2597 O O . ASP A 1 309 ? -14.557 2.772 -3.057 1.00 84.94 309 ASP A O 1
ATOM 2601 N N . PHE A 1 310 ? -16.192 4.000 -2.127 1.00 86.44 310 PHE A N 1
ATOM 2602 C CA . PHE A 1 310 ? -16.265 3.335 -0.834 1.00 86.44 310 PHE A CA 1
ATOM 2603 C C . PHE A 1 310 ? -17.666 2.768 -0.567 1.00 86.44 310 PHE A C 1
ATOM 2605 O O . PHE A 1 310 ? -18.679 3.459 -0.622 1.00 86.44 310 PHE A O 1
ATOM 2612 N N . ASP A 1 311 ? -17.737 1.521 -0.142 1.00 81.19 311 ASP A N 1
ATOM 2613 C CA . ASP A 1 311 ? -18.925 0.895 0.411 1.00 81.19 311 ASP A CA 1
ATOM 2614 C C . ASP A 1 311 ? -18.962 1.048 1.929 1.00 81.19 311 ASP A C 1
ATOM 2616 O O . ASP A 1 311 ? -18.517 0.177 2.681 1.00 81.19 311 ASP A O 1
ATOM 2620 N N . PHE A 1 312 ? -19.443 2.193 2.395 1.00 70.31 312 PHE A N 1
ATOM 2621 C CA . PHE A 1 312 ? -19.640 2.412 3.820 1.00 70.31 312 PHE A CA 1
ATOM 2622 C C . PHE A 1 312 ? -21.119 2.290 4.143 1.00 70.31 312 PHE A C 1
ATOM 2624 O O . PHE A 1 312 ? -21.883 3.253 4.032 1.00 70.31 312 PHE A O 1
ATOM 2631 N N . ASP A 1 313 ? -21.515 1.075 4.496 1.00 59.41 313 ASP A N 1
ATOM 2632 C CA . ASP A 1 313 ? -22.883 0.791 4.884 1.00 59.41 313 ASP A CA 1
ATOM 2633 C C . ASP A 1 313 ? -23.117 1.262 6.327 1.00 59.41 313 ASP A C 1
ATOM 2635 O O . ASP A 1 313 ? -22.313 1.002 7.223 1.00 59.41 313 ASP A O 1
ATOM 2639 N N . LYS A 1 314 ? -24.214 1.986 6.571 1.00 47.66 314 LYS A N 1
ATOM 2640 C CA . LYS A 1 314 ? -24.504 2.609 7.882 1.00 47.66 314 LYS A CA 1
ATOM 2641 C C . LYS A 1 314 ? -24.959 1.605 8.953 1.00 47.66 314 LYS A C 1
ATOM 2643 O O . LYS A 1 314 ? -25.271 2.018 10.068 1.00 47.66 314 LYS A O 1
ATOM 2648 N N . SER A 1 315 ? -25.060 0.320 8.616 1.00 35.75 315 SER A N 1
ATOM 2649 C CA . SER A 1 315 ? -25.893 -0.653 9.332 1.00 35.75 315 SER A CA 1
ATOM 2650 C C . SER A 1 315 ? -25.167 -1.885 9.879 1.00 35.75 315 SER A C 1
ATOM 2652 O O . SER A 1 315 ? -25.823 -2.905 10.101 1.00 35.75 315 SER A O 1
ATOM 2654 N N . LYS A 1 316 ? -23.856 -1.828 10.130 1.00 37.97 316 LYS A N 1
ATOM 2655 C CA . LYS A 1 316 ? -23.173 -2.874 10.910 1.00 37.97 316 LYS A CA 1
ATOM 2656 C C . LYS A 1 316 ? -22.422 -2.301 12.095 1.00 37.97 316 LYS A C 1
ATOM 2658 O O . LYS A 1 316 ? -21.574 -1.413 11.870 1.00 37.97 316 LYS A O 1
#

Organism: NCBI:txid1118964

Foldseek 3Di:
DDDDDDDDDDDDDDDDDDDDDDDDDDDDPDDPPPPPVPPPPDDPLRVLVVLLVVLCPFPQNVVVLCVQPVDPVVSVVLSVVLSPDPVVVLQVLLQQLLVQEFPQDDPPPPDDPVRRDPSHVVSVVSVQVCCFRNVSNCLSQQLQFKWFFHPVPDPCVPDPPVVVVVVCVVCVVPPQGMDGDNHSHWDDKDKDWQDWCPVPDDPPDPDDKTKIKMWMWTAGQLGKIWIKMKIFIDDPVNPDGPHITIGTDQKIWDQPCSSVVVDRDDPVVVVVLLVSQDPDPDPSHDDPVNNQVVNVVRVHDITMIGTRHGNDDPPD

Secondary structure (DSSP, 8-state):
------------PPPP------------------------PPPHHHHHHHHHHHHHH-HHHHHHHHHH--SHHHHHHHHHHHHHS-HHHHHHHHHHHHHH--TTS---TTS-GGGS-HHHHHHHHHHHHHHHHSHHHHHHTGGGEEEEE-STT--TTTS-HHHHHHHHHHHTTSTTSEE--SSS-EEEEEEEEEEE-TT---SSSS---EEEEEEEEEEETT-PEEEEEEEEEE-TTSSSEEEEEEEE-SEEEE-HHHHTTS-----HHHHHHHHHHBS-SSTTPBPHHHHHHHHHTTTSSPEEEEEEEE---TT-

pLDDT: mean 77.33, std 20.4, range [33.56, 98.44]

Sequence (316 aa):
MRIKKILSIFSSFFPLSLLISCSTQLNTTTDLKQIQKEQKKPTLQQQKEATWSLFLENSVIQNILKLAYPNEDARNSYIEFEKQIDSQKQVQRLKNDFFYYSYIRTETAAYNEESKPLFYIKSRNDIFETIRNDWLWFLYYINNIYFIKSLKSLDLFQKTGEEFTEDIRASNTSSSQFYKPKNNLFTNMLYELVNNNFDQVSTTTNTVTYFKEYKVLFTNEDNFVFDLNIKHIYDSTKTKIIDSKVTLSPWLKILPDYLNGKKTNFNLKQYFFIMLHFGEQNPFKIGPLDKTVYEESLGGDPIDFSMIDFDFDKSK

Radius of gyration: 28.21 Å; chains: 1; bounding box: 61×102×83 Å

InterPro domains:
  IPR027593 Aromatic cluster surface protein [PF27856] (36-283)
  IPR027593 Aromatic cluster surface protein [TIGR04313] (1-311)